Protein AF-G7TC69-F1 (afdb_monomer_lite)

Foldseek 3Di:
DAPVVLLVLLVVLCVVLVQPDAAPDDADDDPVDGDQPEEAEFLPLVSLLVLVVCSSVRRPSYEYEAQDDDLCTDCLPAPDPDQFDPDFLPDFDSCVPRPSLGLQVVCCNHPNDVVVVPDGTHTSVSSSVSSNVSCVSSVGNYDYDHPPDDPDPDDLAAFEKEWEAAPVVRATQFQKWKWKDQVNDTDDIDTQHRRRIDNVSRVDGDDWGKMKMKIQCPVSCVVVVDDADVVGLPRMDIDIDTDHGSGYHYDYWYDYSNDIDD

Structure (mmCIF, N/CA/C/O backbone):
data_AF-G7TC69-F1
#
_entry.id   AF-G7TC69-F1
#
loop_
_atom_site.group_PDB
_atom_site.id
_atom_site.type_symbol
_atom_site.label_atom_id
_atom_site.label_alt_id
_atom_site.label_comp_id
_atom_site.label_asym_id
_atom_site.label_entity_id
_atom_site.label_seq_id
_atom_site.pdbx_PDB_ins_code
_atom_site.Cartn_x
_atom_site.Cartn_y
_atom_site.Cartn_z
_atom_site.occupancy
_atom_site.B_iso_or_equiv
_atom_site.auth_seq_id
_atom_site.auth_comp_id
_atom_site.auth_asym_id
_atom_site.auth_atom_id
_atom_site.pdbx_PDB_model_num
ATOM 1 N N . MET A 1 1 ? -27.849 6.394 8.948 1.00 66.88 1 MET A N 1
ATOM 2 C CA . MET A 1 1 ? -27.000 6.608 10.143 1.00 66.88 1 MET A CA 1
ATOM 3 C C . MET A 1 1 ? -26.150 7.836 9.870 1.00 66.88 1 MET A C 1
ATOM 5 O O . MET A 1 1 ? -25.776 7.986 8.723 1.00 66.88 1 MET A O 1
ATOM 9 N N . ARG A 1 2 ? -25.922 8.731 10.838 1.00 91.44 2 ARG A N 1
ATOM 10 C CA . ARG A 1 2 ? -25.004 9.884 10.702 1.00 91.44 2 ARG A CA 1
ATOM 11 C C . ARG A 1 2 ? -23.612 9.513 11.228 1.00 91.44 2 ARG A C 1
ATOM 13 O O . ARG A 1 2 ? -23.532 8.667 12.116 1.00 91.44 2 ARG A O 1
ATOM 20 N N . LEU A 1 3 ? -22.548 10.179 10.775 1.00 94.31 3 LEU A N 1
ATOM 21 C CA . LEU A 1 3 ? -21.167 9.906 11.219 1.00 94.31 3 LEU A CA 1
ATOM 22 C C . LEU A 1 3 ? -21.011 9.904 12.757 1.00 94.31 3 LEU A C 1
ATOM 24 O O . LEU A 1 3 ? -20.493 8.950 13.322 1.00 94.31 3 LEU A O 1
ATOM 28 N N . ALA A 1 4 ? -21.615 10.865 13.461 1.00 95.88 4 ALA A N 1
ATOM 29 C CA . ALA A 1 4 ? -21.600 10.913 14.931 1.00 95.88 4 ALA A CA 1
ATOM 30 C C . ALA A 1 4 ? -22.322 9.732 15.629 1.00 95.88 4 ALA A C 1
ATOM 32 O O . ALA A 1 4 ? -22.140 9.481 16.820 1.00 95.88 4 ALA A O 1
ATOM 33 N N . GLN A 1 5 ? -23.222 9.025 14.937 1.00 97.06 5 GLN A N 1
ATOM 34 C CA . GLN A 1 5 ? -23.806 7.780 15.456 1.00 97.06 5 GLN A CA 1
ATOM 35 C C . GLN A 1 5 ? -22.836 6.611 15.273 1.00 97.06 5 GLN A C 1
ATOM 37 O O . GLN A 1 5 ? -22.732 5.783 16.174 1.00 97.06 5 GLN A O 1
ATOM 42 N N . LEU A 1 6 ? -22.108 6.577 14.152 1.00 98.06 6 LEU A N 1
ATOM 43 C CA . LEU A 1 6 ? -21.068 5.581 13.907 1.00 98.06 6 LEU A CA 1
ATOM 44 C C . LEU A 1 6 ? -19.940 5.690 14.935 1.00 98.06 6 LEU A C 1
ATOM 46 O O . LEU A 1 6 ? -19.549 4.685 15.510 1.00 98.06 6 LEU A O 1
ATOM 50 N N . GLU A 1 7 ? -19.467 6.902 15.219 1.00 98.06 7 GLU A N 1
ATOM 51 C CA . GLU A 1 7 ? -18.399 7.133 16.201 1.00 98.06 7 GLU A CA 1
ATOM 52 C C . GLU A 1 7 ? -18.803 6.690 17.611 1.00 98.06 7 GLU A C 1
ATOM 54 O O . GLU A 1 7 ? -17.998 6.113 18.338 1.00 98.06 7 GLU A O 1
ATOM 59 N N . ARG A 1 8 ? -20.076 6.876 17.985 1.00 98.00 8 ARG A N 1
ATOM 60 C CA . ARG A 1 8 ? -20.614 6.343 19.247 1.00 98.00 8 ARG A CA 1
ATOM 61 C C . ARG A 1 8 ? -20.681 4.819 19.255 1.00 98.00 8 ARG A C 1
ATOM 63 O O . ARG A 1 8 ? -20.372 4.215 20.279 1.00 98.00 8 ARG A O 1
ATOM 70 N N . ALA A 1 9 ? -21.078 4.202 18.142 1.00 98.00 9 ALA A N 1
ATOM 71 C CA . ALA A 1 9 ? -21.056 2.748 18.011 1.00 98.00 9 ALA A CA 1
ATOM 72 C C . ALA A 1 9 ? -19.622 2.213 18.129 1.00 98.00 9 ALA A C 1
ATOM 74 O O . ALA A 1 9 ? -19.390 1.284 18.890 1.00 98.00 9 ALA A O 1
ATOM 75 N N . LEU A 1 10 ? -18.658 2.870 17.481 1.00 97.94 10 LEU A N 1
ATOM 76 C CA . LEU A 1 10 ? -17.244 2.522 17.563 1.00 97.94 10 LEU A CA 1
ATOM 77 C C . LEU A 1 10 ? -16.672 2.666 18.970 1.00 97.94 10 LEU A C 1
ATOM 79 O O . LEU A 1 10 ? -16.000 1.754 19.434 1.00 97.94 10 LEU A O 1
ATOM 83 N N . ALA A 1 11 ? -16.972 3.755 19.678 1.00 97.19 11 ALA A N 1
ATOM 84 C CA . ALA A 1 11 ? -16.540 3.914 21.065 1.00 97.19 11 ALA A CA 1
ATOM 85 C C . ALA A 1 11 ? -17.049 2.769 21.957 1.00 97.19 11 ALA A C 1
ATOM 87 O O . ALA A 1 11 ? -16.298 2.234 22.770 1.00 97.19 11 ALA A O 1
ATOM 88 N N . ARG A 1 12 ? -18.308 2.356 21.765 1.00 97.94 12 ARG A N 1
ATOM 89 C CA . ARG A 1 12 ? -18.890 1.211 22.474 1.00 97.94 12 ARG A CA 1
ATOM 90 C C . ARG A 1 12 ? -18.205 -0.103 22.090 1.00 97.94 12 ARG A C 1
ATOM 92 O O . ARG A 1 12 ? -17.862 -0.871 22.979 1.00 97.94 12 ARG A O 1
ATOM 99 N N . ASP A 1 13 ? -17.992 -0.355 20.801 1.00 97.75 13 ASP A N 1
ATOM 100 C CA . ASP A 1 13 ? -17.358 -1.589 20.326 1.00 97.75 13 ASP A CA 1
ATOM 101 C C . ASP A 1 13 ? -15.915 -1.703 20.864 1.00 97.75 13 ASP A C 1
ATOM 103 O O . ASP A 1 13 ? -15.526 -2.752 21.376 1.00 97.75 13 ASP A O 1
ATOM 107 N N . LEU A 1 14 ? -15.148 -0.606 20.865 1.00 96.44 14 LEU A N 1
ATOM 108 C CA . LEU A 1 14 ? -13.810 -0.544 21.468 1.00 96.44 14 LEU A CA 1
ATOM 109 C C . LEU A 1 14 ? -13.841 -0.759 22.990 1.00 96.44 14 LEU A C 1
ATOM 111 O O . LEU A 1 14 ? -12.988 -1.469 23.524 1.00 96.44 14 LEU A O 1
ATOM 115 N N . GLN A 1 15 ? -14.835 -0.202 23.688 1.00 96.06 15 GLN A N 1
ATOM 116 C CA . GLN A 1 15 ? -15.025 -0.432 25.122 1.00 96.06 15 GLN A CA 1
ATOM 117 C C . GLN A 1 15 ? -15.310 -1.910 25.425 1.00 96.06 15 GLN A C 1
ATOM 119 O O . GLN A 1 15 ? -14.728 -2.465 26.356 1.00 96.06 15 GLN A O 1
ATOM 124 N N . CYS A 1 16 ? -16.157 -2.570 24.627 1.00 96.19 16 CYS A N 1
ATOM 125 C CA . CYS A 1 16 ? -16.433 -4.004 24.757 1.00 96.19 16 CYS A CA 1
ATOM 126 C C . CYS A 1 16 ? -15.180 -4.868 24.552 1.00 96.19 16 CYS A C 1
ATOM 128 O O . CYS A 1 16 ? -15.085 -5.949 25.125 1.00 96.19 16 CYS A O 1
ATOM 130 N N . LEU A 1 17 ? -14.213 -4.382 23.773 1.00 94.50 17 LEU A N 1
ATOM 131 C CA . LEU A 1 17 ? -12.923 -5.034 23.547 1.00 94.50 17 LEU A CA 1
ATOM 132 C C . LEU A 1 17 ? -11.859 -4.669 24.596 1.00 94.50 17 LEU A C 1
ATOM 134 O O . LEU A 1 17 ? -10.705 -5.063 24.443 1.00 94.50 17 LEU A O 1
ATOM 138 N N . ALA A 1 18 ? -12.218 -3.908 25.639 1.00 92.44 18 ALA A N 1
ATOM 139 C CA . ALA A 1 18 ? -11.286 -3.376 26.637 1.00 92.44 18 ALA A CA 1
ATOM 140 C C . ALA A 1 18 ? -10.087 -2.632 26.008 1.00 92.44 18 ALA A C 1
ATOM 142 O O . ALA A 1 18 ? -8.962 -2.674 26.520 1.00 92.44 18 ALA A O 1
ATOM 143 N N . HIS A 1 19 ? -10.325 -1.967 24.874 1.00 92.88 19 HIS A N 1
ATOM 144 C CA . HIS A 1 19 ? -9.318 -1.168 24.191 1.00 92.88 19 HIS A CA 1
ATOM 145 C C . HIS A 1 19 ? -8.903 0.032 25.058 1.00 92.88 19 HIS A C 1
ATOM 147 O O . HIS A 1 19 ? -9.745 0.663 25.696 1.00 92.88 19 HIS A O 1
ATOM 153 N N . GLY A 1 20 ? -7.605 0.350 25.071 1.00 86.00 20 GLY A N 1
ATOM 154 C CA . GLY A 1 20 ? -7.044 1.416 25.910 1.00 86.00 20 GLY A CA 1
ATOM 155 C C . GLY A 1 20 ? -6.728 1.011 27.356 1.00 86.00 20 GLY A C 1
ATOM 156 O O . GLY A 1 20 ? -6.502 1.888 28.183 1.00 86.00 20 GLY A O 1
ATOM 157 N N . GLY A 1 21 ? -6.717 -0.290 27.674 1.00 89.19 21 GLY A N 1
ATOM 158 C CA . GLY A 1 21 ? -6.240 -0.798 28.966 1.00 89.19 21 GLY A CA 1
ATOM 159 C C . GLY A 1 21 ? -4.724 -0.647 29.169 1.00 89.19 21 GLY A C 1
ATOM 160 O O . GLY A 1 21 ? -3.995 -0.275 28.247 1.00 89.19 21 GLY A O 1
ATOM 161 N N . ASP A 1 22 ? -4.250 -0.972 30.373 1.00 92.00 22 ASP A N 1
ATOM 162 C CA . ASP A 1 22 ? -2.857 -0.759 30.790 1.00 92.00 22 ASP A CA 1
ATOM 163 C C . ASP A 1 22 ? -1.836 -1.456 29.880 1.00 92.00 22 ASP A C 1
ATOM 165 O O . ASP A 1 22 ? -1.981 -2.638 29.553 1.00 92.00 22 ASP A O 1
ATOM 169 N N . ALA A 1 23 ? -0.783 -0.728 29.497 1.00 91.50 23 ALA A N 1
ATOM 170 C CA . ALA A 1 23 ? 0.344 -1.301 28.768 1.00 91.50 23 ALA A CA 1
ATOM 171 C C . ALA A 1 23 ? 1.077 -2.342 29.620 1.00 91.50 23 ALA A C 1
ATOM 173 O O . ALA A 1 23 ? 1.268 -2.158 30.821 1.00 91.50 23 ALA A O 1
ATOM 174 N N . TRP A 1 24 ? 1.548 -3.410 28.978 1.00 93.25 24 TRP A N 1
ATOM 175 C CA . TRP A 1 24 ? 2.421 -4.408 29.610 1.00 93.25 24 TRP A CA 1
ATOM 176 C C . TRP A 1 24 ? 3.896 -4.244 29.217 1.00 93.25 24 TRP A C 1
ATOM 178 O O . TRP A 1 24 ? 4.772 -4.839 29.850 1.00 93.25 24 TRP A O 1
ATOM 188 N N . VAL A 1 25 ? 4.181 -3.447 28.180 1.00 93.25 25 VAL A N 1
ATOM 189 C CA . VAL A 1 25 ? 5.546 -3.207 27.705 1.00 93.25 25 VAL A CA 1
ATOM 190 C C . VAL A 1 25 ? 6.306 -2.373 28.732 1.00 93.25 25 VAL A C 1
ATOM 192 O O . VAL A 1 25 ? 5.839 -1.325 29.175 1.00 93.25 25 VAL A O 1
ATOM 195 N N . GLN A 1 26 ? 7.479 -2.862 29.130 1.00 91.62 26 GLN A N 1
ATOM 196 C CA . GLN A 1 26 ? 8.334 -2.178 30.094 1.00 91.62 26 GLN A CA 1
ATOM 197 C C . GLN A 1 26 ? 9.022 -0.976 29.430 1.00 91.62 26 GLN A C 1
ATOM 199 O O . GLN A 1 26 ? 9.701 -1.176 28.418 1.00 91.62 26 GLN A O 1
ATOM 204 N N . PRO A 1 27 ? 8.904 0.243 29.991 1.00 89.19 27 PRO A N 1
ATOM 205 C CA . PRO A 1 27 ? 9.516 1.430 29.408 1.00 89.19 27 PRO A CA 1
ATOM 206 C C . PRO A 1 27 ? 11.034 1.301 29.276 1.00 89.19 27 PRO A C 1
ATOM 208 O O . PRO A 1 27 ? 11.722 0.860 30.200 1.00 89.19 27 PRO A O 1
ATOM 211 N N . ARG A 1 28 ? 11.566 1.751 28.139 1.00 90.19 28 ARG A N 1
ATOM 212 C CA . ARG A 1 28 ? 13.008 1.880 27.913 1.00 90.19 28 ARG A CA 1
ATOM 213 C C . ARG A 1 28 ? 13.439 3.328 28.090 1.00 90.19 28 ARG A C 1
ATOM 215 O O . ARG A 1 28 ? 12.755 4.249 27.657 1.00 90.19 28 ARG A O 1
ATOM 222 N N . VAL A 1 29 ? 14.600 3.518 28.707 1.00 92.56 29 VAL A N 1
ATOM 223 C CA . VAL A 1 29 ? 15.200 4.837 28.923 1.00 92.56 29 VAL A CA 1
ATOM 224 C C . VAL A 1 29 ? 16.551 4.911 28.230 1.00 92.56 29 VAL A C 1
ATOM 226 O O . VAL A 1 29 ? 17.319 3.949 28.243 1.00 92.56 29 VAL A O 1
ATOM 229 N N . HIS A 1 30 ? 16.851 6.060 27.631 1.00 91.31 30 HIS A N 1
ATOM 230 C CA . HIS A 1 30 ? 18.145 6.330 27.022 1.00 91.31 30 HIS A CA 1
ATOM 231 C C . HIS A 1 30 ? 18.584 7.768 27.350 1.00 91.31 30 HIS A C 1
ATOM 233 O O . HIS A 1 30 ? 17.750 8.673 27.302 1.00 91.31 30 HIS A O 1
ATOM 239 N N . PRO A 1 31 ? 19.871 8.034 27.656 1.00 93.75 31 PRO A N 1
ATOM 240 C CA . PRO A 1 31 ? 20.328 9.381 28.021 1.00 93.75 31 PRO A CA 1
ATOM 241 C C . PRO A 1 31 ? 20.083 10.443 26.941 1.00 93.75 31 PRO A C 1
ATOM 243 O O . PRO A 1 31 ? 19.925 11.618 27.255 1.00 93.75 31 PRO A O 1
ATOM 246 N N . ALA A 1 32 ? 20.045 10.033 25.669 1.00 91.75 32 ALA A N 1
ATOM 247 C CA . ALA A 1 32 ? 19.816 10.935 24.539 1.00 91.75 32 ALA A CA 1
ATOM 248 C C . ALA A 1 32 ? 18.334 11.286 24.294 1.00 91.75 32 ALA A C 1
ATOM 250 O O . ALA A 1 32 ? 18.058 12.100 23.415 1.00 91.75 32 ALA A O 1
ATOM 251 N N . GLY A 1 33 ? 17.384 10.693 25.030 1.00 89.81 33 GLY A N 1
ATOM 252 C CA . GLY A 1 33 ? 15.966 11.037 24.924 1.00 89.81 33 GLY A CA 1
ATOM 253 C C . GLY A 1 33 ? 15.005 9.850 24.985 1.00 89.81 33 GLY A C 1
ATOM 254 O O . GLY A 1 33 ? 15.349 8.757 25.433 1.00 89.81 33 GLY A O 1
ATOM 255 N N . HIS A 1 34 ? 13.772 10.113 24.543 1.00 90.56 34 HIS A N 1
ATOM 256 C CA . HIS A 1 34 ? 12.679 9.139 24.474 1.00 90.56 34 HIS A CA 1
ATOM 257 C C . HIS A 1 34 ? 13.023 7.963 23.552 1.00 90.56 34 HIS A C 1
ATOM 259 O O . HIS A 1 34 ? 13.660 8.154 22.517 1.00 90.56 34 HIS A O 1
ATOM 265 N N . VAL A 1 35 ? 12.572 6.763 23.921 1.00 90.94 35 VAL A N 1
ATOM 266 C CA . VAL A 1 35 ? 12.729 5.540 23.126 1.00 90.94 35 VAL A CA 1
ATOM 267 C C . VAL A 1 35 ? 11.340 5.008 22.806 1.00 90.94 35 VAL A C 1
ATOM 269 O O . VAL A 1 35 ? 10.621 4.585 23.708 1.00 90.94 35 VAL A O 1
ATOM 272 N N . ASP A 1 36 ? 10.963 5.039 21.531 1.00 91.50 36 ASP A N 1
ATOM 273 C CA . ASP A 1 36 ? 9.749 4.379 21.054 1.00 91.50 36 ASP A CA 1
ATOM 274 C C . ASP A 1 36 ? 9.940 2.852 21.078 1.00 91.50 36 ASP A C 1
ATOM 276 O O . ASP A 1 36 ? 11.005 2.347 20.710 1.00 91.50 36 ASP A O 1
ATOM 280 N N . ASP A 1 37 ? 8.914 2.106 21.498 1.00 91.69 37 ASP A N 1
ATOM 281 C CA . ASP A 1 37 ? 8.960 0.636 21.506 1.00 91.69 37 ASP A CA 1
ATOM 282 C C . ASP A 1 37 ? 8.871 0.086 20.079 1.00 91.69 37 ASP A C 1
ATOM 284 O O . ASP A 1 37 ? 9.499 -0.923 19.750 1.00 91.69 37 ASP A O 1
ATOM 288 N N . VAL A 1 38 ? 8.100 0.767 19.225 1.00 93.25 38 VAL A N 1
ATOM 289 C CA . VAL A 1 38 ? 7.943 0.443 17.806 1.00 93.25 38 VAL A CA 1
ATOM 290 C C . VAL A 1 38 ? 7.898 1.728 16.984 1.00 93.25 38 VAL A C 1
ATOM 292 O O . VAL A 1 38 ? 7.111 2.631 17.270 1.00 93.25 38 VAL A O 1
ATOM 295 N N . ILE A 1 39 ? 8.691 1.777 15.912 1.00 92.31 39 ILE A N 1
ATOM 296 C CA . ILE A 1 39 ? 8.580 2.798 14.868 1.00 92.31 39 ILE A CA 1
ATOM 297 C C . ILE A 1 39 ? 8.029 2.134 13.607 1.00 92.31 39 ILE A C 1
ATOM 299 O O . ILE A 1 39 ? 8.621 1.191 13.085 1.00 92.31 39 ILE A O 1
ATOM 303 N N . ILE A 1 40 ? 6.905 2.641 13.112 1.00 91.44 40 ILE A N 1
ATOM 304 C CA . ILE A 1 40 ? 6.289 2.225 11.852 1.00 91.44 40 ILE A CA 1
ATOM 305 C C . ILE A 1 40 ? 6.621 3.275 10.794 1.00 91.44 40 ILE A C 1
ATOM 307 O O . ILE A 1 40 ? 6.315 4.455 10.967 1.00 91.44 40 ILE A O 1
ATOM 311 N N . VAL A 1 41 ? 7.237 2.846 9.693 1.00 89.56 41 VAL A N 1
ATOM 312 C CA . VAL A 1 41 ? 7.566 3.711 8.553 1.00 89.56 41 VAL A CA 1
ATOM 313 C C . VAL A 1 41 ? 6.514 3.529 7.459 1.00 89.56 41 VAL A C 1
ATOM 315 O O . VAL A 1 41 ? 6.342 2.428 6.945 1.00 89.56 41 VAL A O 1
ATOM 318 N N . GLY A 1 42 ? 5.839 4.622 7.108 1.00 89.38 42 GLY A N 1
ATOM 319 C CA . GLY A 1 42 ? 4.641 4.667 6.272 1.00 89.38 42 GLY A CA 1
ATOM 320 C C . GLY A 1 42 ? 3.383 4.763 7.136 1.00 89.38 42 GLY A C 1
ATOM 321 O O . GLY A 1 42 ? 3.123 3.888 7.955 1.00 89.38 42 GLY A O 1
ATOM 322 N N . ALA A 1 43 ? 2.590 5.819 6.956 1.00 92.81 43 ALA A N 1
ATOM 323 C CA . ALA A 1 43 ? 1.305 6.024 7.633 1.00 92.81 43 ALA A CA 1
ATOM 324 C C . ALA A 1 43 ? 0.122 5.893 6.658 1.00 92.81 43 ALA A C 1
ATOM 326 O O . ALA A 1 43 ? -0.910 6.550 6.810 1.00 92.81 43 ALA A O 1
ATOM 327 N N . ASP A 1 44 ? 0.281 5.035 5.651 1.00 91.38 44 ASP A N 1
ATOM 328 C CA . ASP A 1 44 ? -0.787 4.616 4.752 1.00 91.38 44 ASP A CA 1
ATOM 329 C C . ASP A 1 44 ? -1.741 3.620 5.446 1.00 91.38 44 ASP A C 1
ATOM 331 O O . ASP A 1 44 ? -1.748 3.488 6.671 1.00 91.38 44 ASP A O 1
ATOM 335 N N . HIS A 1 45 ? -2.566 2.882 4.690 1.00 94.12 45 HIS A N 1
ATOM 336 C CA . HIS A 1 45 ? -3.466 1.919 5.330 1.00 94.12 45 HIS A CA 1
ATOM 337 C C . HIS A 1 45 ? -2.706 0.851 6.137 1.00 94.12 45 HIS A C 1
ATOM 339 O O . HIS A 1 45 ? -3.186 0.448 7.193 1.00 94.12 45 HIS A O 1
ATOM 345 N N . GLY A 1 46 ? -1.539 0.394 5.672 1.00 93.69 46 GLY A N 1
ATOM 346 C CA . GLY A 1 46 ? -0.806 -0.710 6.287 1.00 93.69 46 GLY A CA 1
ATOM 347 C C . GLY A 1 46 ? -0.215 -0.278 7.616 1.00 93.69 46 GLY A C 1
ATOM 348 O O . GLY A 1 46 ? -0.424 -0.940 8.634 1.00 93.69 46 GLY A O 1
ATOM 349 N N . GLY A 1 47 ? 0.428 0.889 7.623 1.00 94.75 47 GLY A N 1
ATOM 350 C CA . GLY A 1 47 ? 0.972 1.472 8.843 1.00 94.75 47 GLY A CA 1
ATOM 351 C C . GLY A 1 47 ? -0.097 1.817 9.878 1.00 94.75 47 GLY A C 1
ATOM 352 O O . GLY A 1 47 ? 0.067 1.509 11.059 1.00 94.75 47 GLY A O 1
ATOM 353 N N . LEU A 1 48 ? -1.228 2.389 9.446 1.00 96.00 48 LEU A N 1
ATOM 354 C CA . LEU A 1 48 ? -2.349 2.687 10.345 1.00 96.00 48 LEU A CA 1
ATOM 355 C C . LEU A 1 48 ? -2.985 1.410 10.914 1.00 96.00 48 LEU A C 1
ATOM 357 O O . LEU A 1 48 ? -3.279 1.357 12.108 1.00 96.00 48 LEU A O 1
ATOM 361 N N . GLY A 1 49 ? -3.153 0.371 10.092 1.00 96.69 49 GLY A N 1
ATOM 362 C CA . GLY A 1 49 ? -3.659 -0.928 10.538 1.00 96.69 49 GLY A CA 1
ATOM 363 C C . GLY A 1 49 ? -2.726 -1.609 11.542 1.00 96.69 49 GLY A C 1
ATOM 364 O O . GLY A 1 49 ? -3.189 -2.103 12.570 1.00 96.69 49 GLY A O 1
ATOM 365 N N . ALA A 1 50 ? -1.412 -1.582 11.296 1.00 96.50 50 ALA A N 1
ATOM 366 C CA . ALA A 1 50 ? -0.411 -2.113 12.220 1.00 96.50 50 ALA A CA 1
ATOM 367 C C . ALA A 1 50 ? -0.390 -1.343 13.551 1.00 96.50 50 ALA A C 1
ATOM 369 O O . ALA A 1 50 ? -0.362 -1.956 14.617 1.00 96.50 50 ALA A O 1
ATOM 370 N N . ALA A 1 51 ? -0.476 -0.010 13.507 1.00 96.31 51 ALA A N 1
ATOM 371 C CA . ALA A 1 51 ? -0.554 0.814 14.711 1.00 96.31 51 ALA A CA 1
ATOM 372 C C . ALA A 1 51 ? -1.800 0.486 15.548 1.00 96.31 51 ALA A C 1
ATOM 374 O O . ALA A 1 51 ? -1.702 0.329 16.765 1.00 96.31 51 ALA A O 1
ATOM 375 N N . PHE A 1 52 ? -2.961 0.320 14.907 1.00 97.06 52 PHE A N 1
ATOM 376 C CA . PHE A 1 52 ? -4.177 -0.086 15.611 1.00 97.06 52 PHE A CA 1
ATOM 377 C C . PHE A 1 52 ? -4.071 -1.506 16.189 1.00 97.06 52 PHE A C 1
ATOM 379 O O . PHE A 1 52 ? -4.502 -1.739 17.319 1.00 97.06 52 PHE A O 1
ATOM 386 N N . ALA A 1 53 ? -3.457 -2.446 15.463 1.00 96.31 53 ALA A N 1
ATOM 387 C CA . ALA A 1 53 ? -3.199 -3.794 15.970 1.00 96.31 53 ALA A CA 1
ATOM 388 C C . ALA A 1 53 ? -2.337 -3.761 17.243 1.00 96.31 53 ALA A C 1
ATOM 390 O O . ALA A 1 53 ? -2.704 -4.368 18.246 1.00 96.31 53 ALA A O 1
ATOM 391 N N . LEU A 1 54 ? -1.251 -2.983 17.244 1.00 95.50 54 LEU A N 1
ATOM 392 C CA . LEU A 1 54 ? -0.384 -2.810 18.414 1.00 95.50 54 LEU A CA 1
ATOM 393 C C . LEU A 1 54 ? -1.132 -2.211 19.611 1.00 95.50 54 LEU A C 1
ATOM 395 O O . LEU A 1 54 ? -1.015 -2.725 20.722 1.00 95.50 54 LEU A O 1
ATOM 399 N N . GLN A 1 55 ? -1.969 -1.192 19.394 1.00 94.38 55 GLN A N 1
ATOM 400 C CA . GLN A 1 55 ? -2.787 -0.622 20.470 1.00 94.38 55 GLN A CA 1
ATOM 401 C C . GLN A 1 55 ? -3.766 -1.640 21.073 1.00 94.38 55 GLN A C 1
ATOM 403 O O . GLN A 1 55 ? -4.015 -1.621 22.281 1.00 94.38 55 GLN A O 1
ATOM 408 N N . ARG A 1 56 ? -4.332 -2.544 20.260 1.00 93.88 56 ARG A N 1
ATOM 409 C CA . ARG A 1 56 ? -5.193 -3.633 20.755 1.00 93.88 56 ARG A CA 1
ATOM 410 C C . ARG A 1 56 ? -4.425 -4.633 21.609 1.00 93.88 56 ARG A C 1
ATOM 412 O O . ARG A 1 56 ? -4.947 -5.061 22.634 1.00 93.88 56 ARG A O 1
ATOM 419 N N . GLU A 1 57 ? -3.184 -4.911 21.234 1.00 94.19 57 GLU A N 1
ATOM 420 C CA . GLU A 1 57 ? -2.246 -5.703 22.031 1.00 94.19 57 GLU A CA 1
ATOM 421 C C . GLU A 1 57 ? -1.639 -4.909 23.197 1.00 94.19 57 GLU A C 1
ATOM 423 O O . GLU A 1 57 ? -0.745 -5.403 23.871 1.00 94.19 57 GLU A O 1
ATOM 428 N N . ARG A 1 58 ? -2.124 -3.692 23.484 1.00 93.38 58 ARG A N 1
ATOM 429 C CA . ARG A 1 58 ? -1.667 -2.822 24.583 1.00 93.38 58 ARG A CA 1
ATOM 430 C C . ARG A 1 58 ? -0.193 -2.405 24.484 1.00 93.38 58 ARG A C 1
ATOM 432 O O . ARG A 1 58 ? 0.469 -2.158 25.494 1.00 93.38 58 ARG A O 1
ATOM 439 N N . VAL A 1 59 ? 0.302 -2.294 23.255 1.00 93.69 59 VAL A N 1
ATOM 440 C CA . VAL A 1 59 ? 1.582 -1.672 22.909 1.00 93.69 59 VAL A CA 1
ATOM 441 C C . VAL A 1 59 ? 1.297 -0.233 22.472 1.00 93.69 59 VAL A C 1
ATOM 443 O O . VAL A 1 59 ? 0.880 0.016 21.342 1.00 93.69 59 VAL A O 1
ATOM 446 N N . HIS A 1 60 ? 1.474 0.721 23.393 1.00 89.88 60 HIS A N 1
ATOM 447 C CA . HIS A 1 60 ? 1.020 2.113 23.209 1.00 89.88 60 HIS A CA 1
ATOM 448 C C . HIS A 1 60 ? 2.124 3.091 22.796 1.00 89.88 60 HIS A C 1
ATOM 450 O O . HIS A 1 60 ? 1.834 4.101 22.157 1.00 89.88 60 HIS A O 1
ATOM 456 N N . ASN A 1 61 ? 3.380 2.812 23.157 1.00 92.50 61 ASN A N 1
ATOM 457 C CA . ASN A 1 61 ? 4.541 3.655 22.858 1.00 92.50 61 ASN A CA 1
ATOM 458 C C . ASN A 1 61 ? 5.041 3.400 21.424 1.00 92.50 61 ASN A C 1
ATOM 460 O O . ASN A 1 61 ? 6.119 2.854 21.187 1.00 92.50 61 ASN A O 1
ATOM 464 N N . VAL A 1 62 ? 4.175 3.731 20.470 1.00 92.62 62 VAL A N 1
ATOM 465 C CA . VAL A 1 62 ? 4.367 3.515 19.037 1.00 92.62 62 VAL A CA 1
ATOM 466 C C . VAL A 1 62 ? 4.453 4.867 18.347 1.00 92.62 62 VAL A C 1
ATOM 468 O O . VAL A 1 62 ? 3.642 5.757 18.609 1.00 92.62 62 VAL A O 1
ATOM 471 N N . LEU A 1 63 ? 5.387 5.001 17.413 1.00 92.62 63 LEU A N 1
ATOM 472 C CA . LEU A 1 63 ? 5.495 6.157 16.535 1.00 92.62 63 LEU A CA 1
ATOM 473 C C . LEU A 1 63 ? 5.258 5.719 15.089 1.00 92.62 63 LEU A C 1
ATOM 475 O O . LEU A 1 63 ? 5.981 4.874 14.569 1.00 92.62 63 LEU A O 1
ATOM 479 N N . VAL A 1 64 ? 4.279 6.321 14.414 1.00 93.88 64 VAL A N 1
ATOM 480 C CA . VAL A 1 64 ? 4.085 6.140 12.968 1.00 93.88 64 VAL A CA 1
ATOM 481 C C . VAL A 1 64 ? 4.632 7.369 12.250 1.00 93.88 64 VAL A C 1
ATOM 483 O O . VAL A 1 64 ? 4.269 8.495 12.594 1.00 93.88 64 VAL A O 1
ATOM 486 N N . ILE A 1 65 ? 5.498 7.173 11.258 1.00 93.00 65 ILE A N 1
ATOM 487 C CA . ILE A 1 65 ? 6.093 8.262 10.477 1.00 93.00 65 ILE A CA 1
ATOM 488 C C . ILE A 1 65 ? 5.797 8.122 8.989 1.00 93.00 65 ILE A C 1
ATOM 490 O O . ILE A 1 65 ? 5.890 7.032 8.441 1.00 93.00 65 ILE A O 1
ATOM 494 N N . ASP A 1 66 ? 5.508 9.235 8.322 1.00 91.56 66 ASP A N 1
ATOM 495 C CA . ASP A 1 66 ? 5.327 9.295 6.864 1.00 91.56 66 ASP A CA 1
ATOM 496 C C . ASP A 1 66 ? 6.043 10.514 6.290 1.00 91.56 66 ASP A C 1
ATOM 498 O O . ASP A 1 66 ? 6.196 11.523 6.975 1.00 91.56 66 ASP A O 1
ATOM 502 N N . GLU A 1 67 ? 6.507 10.422 5.050 1.00 87.50 67 GLU A N 1
ATOM 503 C CA . GLU A 1 67 ? 7.145 11.547 4.360 1.00 87.50 67 GLU A CA 1
ATOM 504 C C . GLU A 1 67 ? 6.133 12.583 3.857 1.00 87.50 67 GLU A C 1
ATOM 506 O O . GLU A 1 67 ? 6.466 13.762 3.726 1.00 87.50 67 GLU A O 1
ATOM 511 N N . ASN A 1 68 ? 4.894 12.161 3.596 1.00 88.38 68 ASN A N 1
ATOM 512 C CA . ASN A 1 68 ? 3.859 13.031 3.067 1.00 88.38 68 ASN A CA 1
ATOM 513 C C . ASN A 1 68 ? 3.260 13.924 4.168 1.00 88.38 68 ASN A C 1
ATOM 515 O O . ASN A 1 68 ? 3.246 13.559 5.350 1.00 88.38 68 ASN A O 1
ATOM 519 N N . PRO A 1 69 ? 2.715 15.099 3.799 1.00 89.06 69 PRO A N 1
ATOM 520 C CA . PRO A 1 69 ? 2.030 15.974 4.738 1.00 89.06 69 PRO A CA 1
ATOM 521 C C . PRO A 1 69 ? 0.856 15.297 5.451 1.00 89.06 69 PRO A C 1
ATOM 523 O O . PRO A 1 69 ? 0.234 14.368 4.935 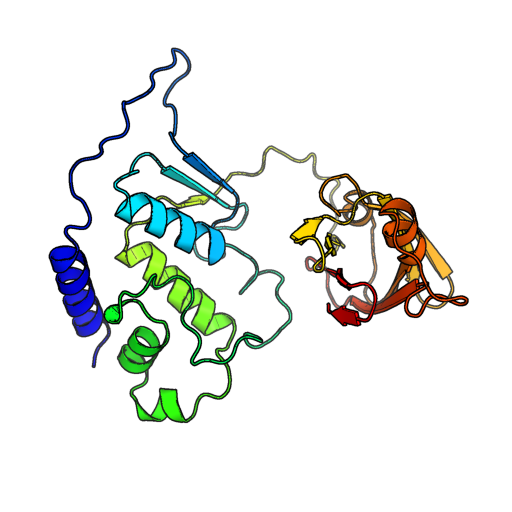1.00 89.06 69 PRO A O 1
ATOM 526 N N . ALA A 1 70 ? 0.487 15.844 6.612 1.00 87.44 70 ALA A N 1
ATOM 527 C CA . ALA A 1 70 ? -0.629 15.334 7.392 1.00 87.44 70 ALA A CA 1
ATOM 528 C C . ALA A 1 70 ? -1.930 15.341 6.571 1.00 87.44 70 ALA A C 1
ATOM 530 O O . ALA A 1 70 ? -2.338 16.374 6.040 1.00 87.44 70 ALA A O 1
ATOM 531 N N . GLY A 1 71 ? -2.603 14.194 6.500 1.00 87.56 71 GLY A N 1
ATOM 532 C CA . GLY A 1 71 ? -3.792 13.980 5.680 1.00 87.56 71 GLY A CA 1
ATOM 533 C C . GLY A 1 71 ? -3.498 13.589 4.228 1.00 87.56 71 GLY A C 1
ATOM 534 O O . GLY A 1 71 ? -4.446 13.439 3.459 1.00 87.56 71 GLY A O 1
ATOM 535 N N . GLN A 1 72 ? -2.240 13.428 3.825 1.00 90.94 72 GLN A N 1
ATOM 536 C CA . GLN A 1 72 ? -1.833 12.962 2.492 1.00 90.94 72 GLN A CA 1
ATOM 537 C C . GLN A 1 72 ? -0.923 11.729 2.572 1.00 90.94 72 GLN A C 1
ATOM 539 O O . GLN A 1 72 ? -0.187 11.446 1.637 1.00 90.94 72 GLN A O 1
ATOM 544 N N . GLU A 1 73 ? -0.968 11.005 3.688 1.00 91.75 73 GLU A N 1
ATOM 545 C CA . GLU A 1 73 ? -0.125 9.842 3.941 1.00 91.75 73 GLU A CA 1
ATOM 546 C C . GLU A 1 73 ? -0.370 8.713 2.936 1.00 91.75 73 GLU A C 1
ATOM 548 O O . GLU A 1 73 ? -1.506 8.409 2.546 1.00 91.75 73 GLU A O 1
ATOM 553 N N . GLY A 1 74 ? 0.720 8.058 2.542 1.00 88.31 74 GLY A N 1
ATOM 554 C CA . GLY A 1 74 ? 0.681 7.006 1.540 1.00 88.31 74 GLY A CA 1
ATOM 555 C C . GLY A 1 74 ? 0.335 7.484 0.123 1.00 88.31 74 GLY A C 1
ATOM 556 O O . GLY A 1 74 ? 0.397 8.670 -0.198 1.00 88.31 74 GLY A O 1
ATOM 557 N N . PRO A 1 75 ? -0.029 6.547 -0.770 1.00 89.00 75 PRO A N 1
ATOM 558 C CA . PRO A 1 75 ? -0.099 6.810 -2.207 1.00 89.00 75 PRO A CA 1
ATOM 559 C C . PRO A 1 75 ? -1.428 7.434 -2.676 1.00 89.00 75 PRO A C 1
ATOM 561 O O . PRO A 1 75 ? -1.498 7.988 -3.770 1.00 89.00 75 PRO A O 1
ATOM 564 N N . TRP A 1 76 ? -2.510 7.315 -1.897 1.00 91.94 76 TRP A N 1
ATOM 565 C CA . TRP A 1 76 ? -3.904 7.397 -2.381 1.00 91.94 76 TRP A CA 1
ATOM 566 C C . TRP A 1 76 ? -4.270 8.701 -3.087 1.00 91.94 76 TRP A C 1
ATOM 568 O O . TRP A 1 76 ? -4.974 8.693 -4.101 1.00 91.94 76 TRP A O 1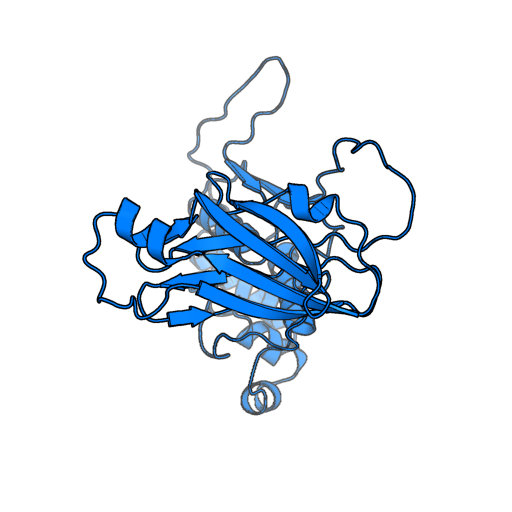
ATOM 578 N N . VAL A 1 77 ? -3.796 9.821 -2.549 1.00 92.00 77 VAL A N 1
ATOM 579 C CA . VAL A 1 77 ? -4.021 11.170 -3.091 1.00 92.00 77 VAL A CA 1
ATOM 580 C C . VAL A 1 77 ? -2.729 11.840 -3.549 1.00 92.00 77 VAL A C 1
ATOM 582 O O . VAL A 1 77 ? -2.769 13.001 -3.934 1.00 92.00 77 VAL A O 1
ATOM 585 N N . THR A 1 78 ? -1.615 11.106 -3.538 1.00 87.25 78 THR A N 1
ATOM 586 C CA . THR A 1 78 ? -0.288 11.593 -3.922 1.00 87.25 78 THR A CA 1
ATOM 587 C C . THR A 1 78 ? 0.060 11.075 -5.318 1.00 87.25 78 THR A C 1
ATOM 589 O O . THR A 1 78 ? -0.339 11.681 -6.308 1.00 87.25 78 THR A O 1
ATOM 592 N N . TYR A 1 79 ? 0.727 9.927 -5.430 1.00 83.12 79 TYR A N 1
ATOM 593 C CA . TYR A 1 79 ? 1.219 9.385 -6.701 1.00 83.12 79 TYR A CA 1
ATOM 594 C C . TYR A 1 79 ? 0.404 8.198 -7.248 1.00 83.12 79 TYR A C 1
ATOM 596 O O . TYR A 1 79 ? 0.683 7.715 -8.348 1.00 83.12 79 TYR A O 1
ATOM 604 N N . ALA A 1 80 ? -0.616 7.707 -6.530 1.00 85.62 80 ALA A N 1
ATOM 605 C CA . ALA A 1 80 ? -1.498 6.648 -7.029 1.00 85.62 80 ALA A CA 1
ATOM 606 C C . ALA A 1 80 ? -2.264 7.085 -8.288 1.00 85.62 80 ALA A C 1
ATOM 608 O O . ALA A 1 80 ? -3.032 8.048 -8.265 1.00 85.62 80 ALA A O 1
ATOM 609 N N . ARG A 1 81 ? -2.130 6.308 -9.372 1.00 83.94 81 ARG A N 1
ATOM 610 C CA . ARG A 1 81 ? -2.816 6.572 -10.654 1.00 83.94 81 ARG A CA 1
ATOM 611 C C . ARG A 1 81 ? -4.130 5.809 -10.832 1.00 83.94 81 ARG A C 1
ATOM 613 O O . ARG A 1 81 ? -4.965 6.209 -11.642 1.00 83.94 81 ARG A O 1
ATOM 620 N N . MET A 1 82 ? -4.347 4.721 -10.089 1.00 89.06 82 MET A N 1
ATOM 621 C CA . MET A 1 82 ? -5.598 3.958 -10.162 1.00 89.06 82 MET A CA 1
ATOM 622 C C . MET A 1 82 ? -6.755 4.750 -9.559 1.00 89.06 82 MET A C 1
ATOM 624 O O . MET A 1 82 ? -6.649 5.202 -8.431 1.00 89.06 82 MET A O 1
ATOM 628 N N . GLN A 1 83 ? -7.887 4.878 -10.255 1.00 91.62 83 GLN A N 1
ATOM 629 C CA . GLN A 1 83 ? -9.021 5.674 -9.753 1.00 91.62 83 GLN A CA 1
ATOM 630 C C . GLN A 1 83 ? -9.763 5.019 -8.575 1.00 91.62 83 GLN A C 1
ATOM 632 O O . GLN A 1 83 ? -10.373 5.706 -7.754 1.00 91.62 83 GLN A O 1
ATOM 637 N N . ALA A 1 84 ? -9.684 3.694 -8.467 1.00 93.38 84 ALA A N 1
ATOM 638 C CA . ALA A 1 84 ? -10.320 2.908 -7.420 1.00 93.38 84 ALA A CA 1
ATOM 639 C C . ALA A 1 84 ? -9.419 1.758 -6.959 1.00 93.38 84 ALA A C 1
ATOM 641 O O . ALA A 1 84 ? -8.508 1.331 -7.675 1.00 93.38 84 ALA A O 1
ATOM 642 N N . LEU A 1 85 ? -9.695 1.250 -5.759 1.00 91.81 85 LEU A N 1
ATOM 643 C CA . LEU A 1 85 ? -9.046 0.071 -5.201 1.00 91.81 85 LEU A CA 1
ATOM 644 C C . LEU A 1 85 ? -9.330 -1.149 -6.087 1.00 91.81 85 LEU A C 1
ATOM 646 O O . LEU A 1 85 ? -10.435 -1.328 -6.600 1.00 91.81 85 LEU A O 1
ATOM 650 N N . ARG A 1 86 ? -8.317 -2.004 -6.258 1.00 89.06 86 ARG A N 1
ATOM 651 C CA . ARG A 1 86 ? -8.446 -3.264 -7.008 1.00 89.06 86 ARG A CA 1
ATOM 652 C C . ARG A 1 86 ? -9.164 -4.340 -6.184 1.00 89.06 86 ARG A C 1
ATOM 654 O O . ARG A 1 86 ? -9.828 -5.197 -6.758 1.00 89.06 86 ARG A O 1
ATOM 661 N N . THR A 1 87 ? -9.056 -4.261 -4.859 1.00 87.62 87 THR A N 1
ATOM 662 C CA . THR A 1 87 ? -9.705 -5.164 -3.905 1.00 87.62 87 THR A CA 1
ATOM 663 C C . THR A 1 87 ? -11.231 -5.010 -3.955 1.00 87.62 87 THR A C 1
ATOM 665 O O . THR A 1 87 ? -11.720 -3.878 -3.897 1.00 87.62 87 THR A O 1
ATOM 668 N N . PRO A 1 88 ? -12.000 -6.114 -4.031 1.00 91.69 88 PRO A N 1
ATOM 669 C CA . PRO A 1 88 ? -13.457 -6.070 -3.942 1.00 91.69 88 PRO A CA 1
ATOM 670 C C . PRO A 1 88 ? -13.939 -5.327 -2.690 1.00 91.69 88 PRO A C 1
ATOM 672 O O . PRO A 1 88 ? -13.422 -5.563 -1.598 1.00 91.69 88 PRO A O 1
ATOM 675 N N . LYS A 1 89 ? -14.977 -4.486 -2.822 1.00 93.44 89 LYS A N 1
ATOM 676 C CA . LYS A 1 89 ? -15.486 -3.637 -1.722 1.00 93.44 89 LYS A CA 1
ATOM 677 C C . LYS A 1 89 ? -15.888 -4.415 -0.460 1.00 93.44 89 LYS A C 1
ATOM 679 O O . LYS A 1 89 ? -15.934 -3.850 0.623 1.00 93.44 89 LYS A O 1
ATOM 684 N N . HIS A 1 90 ? -16.202 -5.702 -0.593 1.00 91.69 90 HIS A N 1
ATOM 685 C CA . HIS A 1 90 ? -16.661 -6.550 0.509 1.00 91.69 90 HIS A CA 1
ATOM 686 C C . HIS A 1 90 ? -15.533 -7.131 1.369 1.00 91.69 90 HIS A C 1
ATOM 688 O O . HIS A 1 90 ? -15.826 -7.701 2.417 1.00 91.69 90 HIS A O 1
ATOM 694 N N . ILE A 1 91 ? -14.273 -7.002 0.947 1.00 89.50 91 ILE A N 1
ATOM 695 C CA . ILE A 1 91 ? -13.132 -7.484 1.725 1.00 89.50 91 ILE A CA 1
ATOM 696 C C . ILE A 1 91 ? -12.786 -6.447 2.796 1.00 89.50 91 ILE A C 1
ATOM 698 O O . ILE A 1 91 ? -12.480 -5.294 2.490 1.00 89.50 91 ILE A O 1
ATOM 702 N N . THR A 1 92 ? -12.842 -6.874 4.054 1.00 88.06 92 THR A N 1
ATOM 703 C CA . THR A 1 92 ? -12.371 -6.116 5.220 1.00 88.06 92 THR A CA 1
ATOM 704 C C . THR A 1 92 ? -10.846 -6.065 5.236 1.00 88.06 92 THR A C 1
ATOM 706 O O . THR A 1 92 ? -10.192 -7.005 4.786 1.00 88.06 92 THR A O 1
ATOM 709 N N . SER A 1 93 ? -10.269 -4.975 5.740 1.00 85.12 93 SER A N 1
ATOM 710 C CA . SER A 1 93 ? -8.814 -4.773 5.715 1.00 85.12 93 SER A CA 1
ATOM 711 C C . SER A 1 93 ? -8.272 -4.430 7.098 1.00 85.12 93 SER A C 1
ATOM 713 O O . SER A 1 93 ? -7.924 -5.315 7.872 1.00 85.12 93 SER A O 1
ATOM 715 N N . ILE A 1 94 ? -8.215 -3.145 7.424 1.00 95.00 94 ILE A N 1
ATOM 716 C CA . ILE A 1 94 ? -7.539 -2.609 8.609 1.00 95.00 94 ILE A CA 1
ATOM 717 C C . ILE A 1 94 ? -8.485 -2.435 9.801 1.00 95.00 94 ILE A C 1
ATOM 719 O O . ILE A 1 94 ? -8.085 -1.964 10.857 1.00 95.00 94 ILE A O 1
ATOM 723 N N . ASP A 1 95 ? -9.757 -2.800 9.655 1.00 94.94 95 ASP A N 1
ATOM 724 C CA . ASP A 1 95 ? -10.751 -2.744 10.732 1.00 94.94 95 ASP A CA 1
ATOM 725 C C . ASP A 1 95 ? -10.531 -3.815 11.817 1.00 94.94 95 ASP A C 1
ATOM 727 O O . ASP A 1 95 ? -11.086 -3.705 12.910 1.00 94.94 95 ASP A O 1
ATOM 731 N N . LEU A 1 96 ? -9.705 -4.832 11.535 1.00 94.75 96 LEU A N 1
ATOM 732 C CA . LEU A 1 96 ? -9.348 -5.930 12.442 1.00 94.75 96 LEU A CA 1
ATOM 733 C C . LEU A 1 96 ? -10.570 -6.601 13.103 1.00 94.75 96 LEU A C 1
ATOM 735 O O . LEU A 1 96 ? -10.510 -7.028 14.261 1.00 94.75 96 LEU A O 1
ATOM 739 N N . GLY A 1 97 ? -11.687 -6.686 12.376 1.00 93.94 97 GLY A N 1
ATOM 740 C CA . GLY A 1 97 ? -12.917 -7.313 12.852 1.00 93.94 97 GLY A CA 1
ATOM 741 C C . GLY A 1 97 ? -13.813 -6.411 13.703 1.00 93.94 97 GLY A C 1
ATOM 742 O O . GLY A 1 97 ? -14.787 -6.912 14.259 1.00 93.94 97 GLY A O 1
ATOM 743 N N . VAL A 1 98 ? -13.528 -5.107 13.810 1.00 97.06 98 VAL A N 1
ATOM 744 C CA . VAL A 1 98 ? -14.404 -4.128 14.477 1.00 97.06 98 VAL A CA 1
ATOM 745 C C . VAL A 1 98 ? -15.450 -3.615 13.471 1.00 97.06 98 VAL A C 1
ATOM 747 O O . VAL A 1 98 ? -15.110 -2.825 12.587 1.00 97.06 98 VAL A O 1
ATOM 750 N N . PRO A 1 99 ? -16.738 -4.007 13.567 1.00 95.94 99 PRO A N 1
ATOM 751 C CA . PRO A 1 99 ? -17.714 -3.744 12.503 1.00 95.94 99 PRO A CA 1
ATOM 752 C C . PRO A 1 99 ? -17.957 -2.253 12.244 1.00 95.94 99 PRO A C 1
ATOM 754 O O . PRO A 1 99 ? -18.041 -1.814 11.091 1.00 95.94 99 PRO A O 1
ATOM 757 N N . SER A 1 100 ? -18.021 -1.459 13.314 1.00 97.25 100 SER A N 1
ATOM 758 C CA . SER A 1 100 ? -18.185 -0.002 13.272 1.00 97.25 100 SER A CA 1
ATOM 759 C C . SER A 1 100 ? -16.970 0.745 12.717 1.00 97.25 100 SER A C 1
ATOM 761 O O . SER A 1 100 ? -17.041 1.953 12.518 1.00 97.25 100 SER A O 1
ATOM 763 N N . LEU A 1 101 ? -15.848 0.058 12.504 1.00 97.31 101 LEU A N 1
ATOM 764 C CA . LEU A 1 101 ? -14.628 0.641 11.960 1.00 97.31 101 LEU A CA 1
ATOM 765 C C . LEU A 1 101 ? -14.495 0.400 10.453 1.00 97.31 101 LEU A C 1
ATOM 767 O O . LEU A 1 101 ? -13.654 1.019 9.824 1.00 97.31 101 LEU A O 1
ATOM 771 N N . THR A 1 102 ? -15.322 -0.465 9.859 1.00 97.25 102 THR A N 1
ATOM 772 C CA . THR A 1 102 ? -15.223 -0.825 8.435 1.00 97.25 102 THR A CA 1
ATOM 773 C C . THR A 1 102 ? -15.497 0.357 7.497 1.00 97.25 102 THR A C 1
ATOM 775 O O . THR A 1 102 ? -16.350 1.210 7.770 1.00 97.25 102 THR A O 1
ATOM 778 N N . PHE A 1 103 ? -14.870 0.352 6.310 1.00 97.38 103 PHE A N 1
ATOM 779 C CA . PHE A 1 103 ? -15.172 1.327 5.249 1.00 97.38 103 PHE A CA 1
ATOM 780 C C . PHE A 1 103 ? -16.662 1.339 4.888 1.00 97.38 103 PHE A C 1
ATOM 782 O O . PHE A 1 103 ? -17.242 2.400 4.675 1.00 97.38 103 PHE A O 1
ATOM 789 N N . ARG A 1 104 ? -17.314 0.166 4.872 1.00 97.06 104 ARG A N 1
ATOM 790 C CA . ARG A 1 104 ? -18.761 0.057 4.646 1.00 97.06 104 ARG A CA 1
ATOM 791 C C . ARG A 1 104 ? -19.548 0.872 5.669 1.00 97.06 104 ARG A C 1
ATOM 793 O O . ARG A 1 104 ? -20.410 1.652 5.272 1.00 97.06 104 ARG A O 1
ATOM 800 N N . ALA A 1 105 ? -19.271 0.692 6.961 1.00 97.31 105 ALA A N 1
ATOM 801 C CA . ALA A 1 105 ? -19.988 1.401 8.017 1.00 97.31 105 ALA A CA 1
ATOM 802 C C . ALA A 1 105 ? -19.787 2.921 7.898 1.00 97.31 105 ALA A C 1
ATOM 804 O O . ALA A 1 105 ? -20.759 3.677 7.977 1.00 97.31 105 ALA A O 1
ATOM 805 N N . TRP A 1 106 ? -18.556 3.353 7.612 1.00 97.88 106 TRP A N 1
ATOM 806 C CA . TRP A 1 106 ? -18.209 4.753 7.354 1.00 97.88 106 TRP A CA 1
ATOM 807 C C . TRP A 1 106 ? -18.921 5.340 6.127 1.00 97.88 106 TRP A C 1
ATOM 809 O O . TRP A 1 106 ? -19.512 6.420 6.203 1.00 97.88 106 TRP A O 1
ATOM 819 N N . TRP A 1 107 ? -18.948 4.609 5.010 1.00 97.62 107 TRP A N 1
ATOM 820 C CA . TRP A 1 107 ? -19.620 5.027 3.778 1.00 97.62 107 TRP A CA 1
ATOM 821 C C . TRP A 1 107 ? -21.132 5.140 3.978 1.00 97.62 107 TRP A C 1
ATOM 823 O O . TRP A 1 107 ? -21.741 6.159 3.655 1.00 97.62 107 TRP A O 1
ATOM 833 N N . GLN A 1 108 ? -21.754 4.127 4.586 1.00 97.62 108 GLN A N 1
ATOM 834 C CA . GLN A 1 108 ? -23.192 4.122 4.862 1.00 97.62 108 GLN A CA 1
ATOM 835 C C . GLN A 1 108 ? -23.606 5.213 5.862 1.00 97.62 108 GLN A C 1
ATOM 837 O O . GLN A 1 108 ? -24.735 5.707 5.792 1.00 97.62 108 GLN A O 1
ATOM 842 N N . ALA A 1 109 ? -22.716 5.608 6.778 1.00 97.69 109 ALA A N 1
ATOM 843 C CA . ALA A 1 109 ? -22.959 6.695 7.727 1.00 97.69 109 ALA A CA 1
ATOM 844 C C . ALA A 1 109 ? -22.981 8.095 7.084 1.00 97.69 109 ALA A C 1
ATOM 846 O O . ALA A 1 109 ? -23.442 9.050 7.711 1.00 97.69 109 ALA A O 1
ATOM 847 N N . GLN A 1 110 ? -22.483 8.228 5.856 1.00 96.31 110 GLN A N 1
ATOM 848 C CA . GLN A 1 110 ? -22.428 9.502 5.134 1.00 96.31 110 GLN A CA 1
ATOM 849 C C . GLN A 1 110 ? -23.346 9.515 3.912 1.00 96.31 110 GLN A C 1
ATOM 851 O O . GLN A 1 110 ? -24.012 10.512 3.655 1.00 96.31 110 GLN A O 1
ATOM 856 N N . HIS A 1 111 ? -23.422 8.393 3.195 1.00 96.56 111 HIS A N 1
ATOM 857 C CA . HIS A 1 111 ? -24.107 8.290 1.904 1.00 96.56 111 HIS A CA 1
ATOM 858 C C . HIS A 1 111 ? -25.336 7.368 1.934 1.00 96.56 111 HIS A C 1
ATOM 860 O O . HIS A 1 111 ? -26.101 7.318 0.974 1.00 96.56 111 HIS A O 1
ATOM 866 N N . GLY A 1 112 ? -25.568 6.649 3.038 1.00 96.69 112 GLY A N 1
ATOM 867 C CA . GLY A 1 112 ? -26.676 5.702 3.173 1.00 96.69 112 GLY A CA 1
ATOM 868 C C . GLY A 1 112 ? -26.394 4.317 2.578 1.00 96.69 112 GLY A C 1
ATOM 869 O O . GLY A 1 112 ? -25.367 4.069 1.949 1.00 96.69 112 GLY A O 1
ATOM 870 N N . SER A 1 113 ? -27.315 3.375 2.810 1.00 96.44 113 SER A N 1
ATOM 871 C CA . SER A 1 113 ? -27.134 1.969 2.400 1.00 96.44 113 SER A CA 1
ATOM 872 C C . SER A 1 113 ? -27.264 1.762 0.893 1.00 96.44 113 SER A C 1
ATOM 874 O O . SER A 1 113 ? -26.427 1.082 0.315 1.00 96.44 113 SER A O 1
ATOM 876 N N . ALA A 1 114 ? -28.216 2.432 0.239 1.00 97.50 114 ALA A N 1
ATOM 877 C CA . ALA A 1 114 ? -28.378 2.340 -1.213 1.00 97.50 114 ALA A CA 1
ATOM 878 C C . ALA A 1 114 ? -27.112 2.780 -1.977 1.00 97.50 114 ALA A C 1
ATOM 880 O O . ALA A 1 114 ? -26.736 2.159 -2.967 1.00 97.50 114 ALA A O 1
ATOM 881 N N . ALA A 1 115 ? -26.401 3.803 -1.483 1.00 96.81 115 ALA A N 1
ATOM 882 C CA . ALA A 1 115 ? -25.140 4.250 -2.075 1.00 96.81 115 ALA A CA 1
ATOM 883 C C . ALA A 1 115 ? -24.000 3.236 -1.895 1.00 96.81 115 ALA A C 1
ATOM 885 O O . ALA A 1 115 ? -23.078 3.203 -2.704 1.00 96.81 115 ALA A O 1
ATOM 886 N N . TRP A 1 116 ? -24.023 2.422 -0.835 1.00 96.69 116 TRP A N 1
ATOM 887 C CA . TRP A 1 116 ? -23.088 1.305 -0.685 1.00 96.69 116 TRP A CA 1
ATOM 888 C C . TRP A 1 116 ? -23.375 0.202 -1.702 1.00 96.69 116 TRP A C 1
ATOM 890 O O . TRP A 1 116 ? -22.450 -0.337 -2.312 1.00 96.69 116 TRP A O 1
ATOM 900 N N . ASP A 1 117 ? -24.651 -0.132 -1.887 1.00 96.75 117 ASP A N 1
ATOM 901 C CA . ASP A 1 117 ? -25.064 -1.201 -2.794 1.00 96.75 117 ASP A CA 1
ATOM 902 C C . ASP A 1 117 ? -24.715 -0.849 -4.247 1.00 96.75 117 ASP A C 1
ATOM 904 O O . ASP A 1 117 ? -24.161 -1.691 -4.953 1.00 96.75 117 ASP A O 1
ATOM 908 N N . ALA A 1 118 ? -24.907 0.416 -4.639 1.00 96.75 118 ALA A N 1
ATOM 909 C CA . ALA A 1 118 ? -24.573 0.941 -5.965 1.00 96.75 118 ALA A CA 1
ATOM 910 C C . ALA A 1 118 ? -23.063 1.089 -6.247 1.00 96.75 118 ALA A C 1
ATOM 912 O O . ALA A 1 118 ? -22.667 1.208 -7.405 1.00 96.75 118 ALA A O 1
ATOM 913 N N . LEU A 1 119 ? -22.211 1.114 -5.218 1.00 95.25 119 LEU A N 1
ATOM 914 C CA . LEU A 1 119 ? -20.767 1.272 -5.391 1.00 95.25 119 LEU A CA 1
ATOM 915 C C . LEU A 1 119 ? -20.162 -0.010 -5.980 1.00 95.25 119 LEU A C 1
ATOM 917 O O . LEU A 1 119 ? -20.321 -1.059 -5.380 1.00 95.25 119 LEU A O 1
ATOM 921 N N . ASP A 1 120 ? -19.441 0.026 -7.097 1.00 93.44 120 ASP A N 1
ATOM 922 C CA . ASP A 1 120 ? -18.742 -1.175 -7.596 1.00 93.44 120 ASP A CA 1
ATOM 923 C C . ASP A 1 120 ? -17.415 -1.390 -6.841 1.00 93.44 120 ASP A C 1
ATOM 925 O O . ASP A 1 120 ? -17.239 -2.338 -6.071 1.00 93.44 120 ASP A O 1
ATOM 929 N N . LYS A 1 121 ? -16.508 -0.418 -6.970 1.00 95.00 121 LYS A N 1
ATOM 930 C CA . LYS A 1 121 ? -15.206 -0.384 -6.293 1.00 95.00 121 LYS A CA 1
ATOM 931 C C . LYS A 1 121 ? -15.064 0.864 -5.441 1.00 95.00 121 LYS A C 1
ATOM 933 O O . LYS A 1 121 ? -15.651 1.903 -5.732 1.00 95.00 121 LYS A O 1
ATOM 938 N N . ILE A 1 122 ? -14.241 0.768 -4.401 1.00 96.62 122 ILE A N 1
ATOM 939 C CA . ILE A 1 122 ? -13.961 1.894 -3.509 1.00 96.62 122 ILE A CA 1
ATOM 940 C C . ILE A 1 122 ? -13.054 2.899 -4.240 1.00 96.62 122 ILE A C 1
ATOM 942 O O . ILE A 1 122 ? -11.933 2.528 -4.596 1.00 96.62 122 ILE A O 1
ATOM 946 N N . PRO A 1 123 ? -13.477 4.157 -4.469 1.00 96.50 123 PRO A N 1
ATOM 947 C CA . PRO A 1 123 ? -12.643 5.142 -5.146 1.00 96.50 123 PRO A CA 1
ATOM 948 C C . PRO A 1 123 ? -11.500 5.608 -4.229 1.00 96.50 123 PRO A C 1
ATOM 950 O O . PRO A 1 123 ? -11.660 5.677 -3.008 1.00 96.50 123 PRO A O 1
ATOM 953 N N . ARG A 1 124 ? -10.338 5.948 -4.806 1.00 95.00 124 ARG A N 1
ATOM 954 C CA . ARG A 1 124 ? -9.111 6.246 -4.034 1.00 95.00 124 ARG A CA 1
ATOM 955 C C . ARG A 1 124 ? -9.243 7.443 -3.084 1.00 95.00 124 ARG A C 1
ATOM 957 O O . ARG A 1 124 ? -8.689 7.420 -1.992 1.00 95.00 124 ARG A O 1
ATOM 964 N N . ALA A 1 125 ? -9.971 8.485 -3.493 1.00 95.81 125 ALA A N 1
ATOM 965 C CA . ALA A 1 125 ? -10.112 9.707 -2.704 1.00 95.81 125 ALA A CA 1
ATOM 966 C C . ALA A 1 125 ? -11.003 9.480 -1.464 1.00 95.81 125 ALA A C 1
ATOM 968 O O . ALA A 1 125 ? -10.520 9.709 -0.358 1.00 95.81 125 ALA A O 1
ATOM 969 N N . PRO A 1 126 ? -12.211 8.893 -1.591 1.00 96.75 126 PRO A N 1
ATOM 970 C CA . PRO A 1 126 ? -12.978 8.430 -0.438 1.00 96.75 126 PRO A CA 1
ATOM 971 C C . PRO A 1 126 ? -12.248 7.436 0.460 1.00 96.75 126 PRO A C 1
ATOM 973 O O . PRO A 1 126 ? -12.437 7.457 1.672 1.00 96.75 126 PRO A O 1
ATOM 976 N N . TRP A 1 127 ? -11.414 6.558 -0.105 1.00 96.62 127 TRP A N 1
ATOM 977 C CA . TRP A 1 127 ? -10.569 5.683 0.704 1.00 96.62 127 TRP A CA 1
ATOM 978 C C . TRP A 1 127 ? -9.613 6.489 1.590 1.00 96.62 127 TRP A C 1
ATOM 980 O O . TRP A 1 127 ? -9.503 6.207 2.779 1.00 96.62 127 TRP A O 1
ATOM 990 N N . MET A 1 128 ? -8.981 7.534 1.048 1.00 96.56 128 MET A N 1
ATOM 991 C CA . MET A 1 128 ? -8.141 8.428 1.843 1.00 96.56 128 MET A CA 1
ATOM 992 C C . MET A 1 128 ? -8.938 9.172 2.921 1.00 96.56 128 MET A C 1
ATOM 994 O O . MET A 1 128 ? -8.476 9.286 4.054 1.00 96.56 128 MET A O 1
ATOM 998 N N . ASP A 1 129 ? -10.148 9.639 2.612 1.00 97.12 129 ASP A N 1
ATOM 999 C CA . ASP A 1 129 ? -11.022 10.284 3.601 1.00 97.12 129 ASP A CA 1
ATOM 1000 C C . ASP A 1 129 ? -11.395 9.336 4.745 1.00 97.12 129 ASP A C 1
ATOM 1002 O O . ASP A 1 129 ? -11.359 9.718 5.918 1.00 97.12 129 ASP A O 1
ATOM 1006 N N . TYR A 1 130 ? -11.657 8.072 4.418 1.00 97.38 130 TYR A N 1
ATOM 1007 C CA . TYR A 1 130 ? -11.831 7.019 5.406 1.00 97.38 130 TYR A CA 1
ATOM 1008 C C . TYR A 1 130 ? -10.570 6.808 6.256 1.00 97.38 130 TYR A C 1
ATOM 1010 O O . TYR A 1 130 ? -10.690 6.736 7.475 1.00 97.38 130 TYR A O 1
ATOM 1018 N N . LEU A 1 131 ? -9.366 6.770 5.671 1.00 96.94 131 LEU A N 1
ATOM 1019 C CA . LEU A 1 131 ? -8.116 6.635 6.437 1.00 96.94 131 LEU A CA 1
ATOM 1020 C C . LEU A 1 131 ? -7.867 7.832 7.372 1.00 96.94 131 LEU A C 1
ATOM 1022 O O . LEU A 1 131 ? -7.423 7.652 8.508 1.00 96.94 131 LEU A O 1
ATOM 1026 N N . ARG A 1 132 ? -8.205 9.054 6.937 1.00 96.62 132 ARG A N 1
ATOM 1027 C CA . ARG A 1 132 ? -8.139 10.269 7.771 1.00 96.62 132 ARG A CA 1
ATOM 1028 C C . ARG A 1 132 ? -9.076 10.169 8.973 1.00 96.62 132 ARG A C 1
ATOM 1030 O O . ARG A 1 132 ? -8.669 10.496 10.094 1.00 96.62 132 ARG A O 1
ATOM 1037 N N . TRP A 1 133 ? -10.306 9.703 8.745 1.00 97.06 133 TRP A N 1
ATOM 1038 C CA . TRP A 1 133 ? -11.278 9.437 9.805 1.00 97.06 133 TRP A CA 1
ATOM 1039 C C . TRP A 1 133 ? -10.778 8.336 10.745 1.00 97.06 133 TRP A C 1
ATO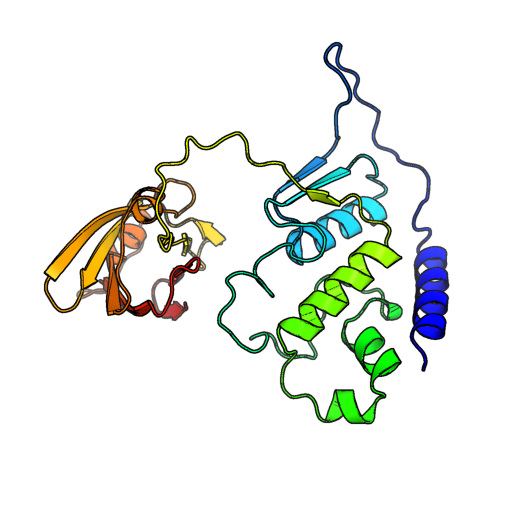M 1041 O O . TRP A 1 133 ? -10.658 8.578 11.942 1.00 97.06 133 TRP A O 1
ATOM 1051 N N . TYR A 1 134 ? -10.378 7.185 10.199 1.00 97.19 134 TYR A N 1
ATOM 1052 C CA . TYR A 1 134 ? -9.847 6.028 10.925 1.00 97.19 134 TYR A CA 1
ATOM 1053 C C . TYR A 1 134 ? -8.724 6.440 11.883 1.00 97.19 134 TYR A C 1
ATOM 1055 O O . TYR A 1 134 ? -8.794 6.177 13.084 1.00 97.19 134 TYR A O 1
ATOM 1063 N N . ARG A 1 135 ? -7.730 7.183 11.379 1.00 95.62 135 ARG A N 1
ATOM 1064 C CA . ARG A 1 135 ? -6.623 7.709 12.186 1.00 95.62 135 ARG A CA 1
ATOM 1065 C C . ARG A 1 135 ? -7.108 8.609 13.318 1.00 95.62 135 ARG A C 1
ATOM 1067 O O . ARG A 1 135 ? -6.658 8.463 14.452 1.00 95.62 135 ARG A O 1
ATOM 1074 N N . THR A 1 136 ? -7.978 9.564 12.999 1.00 95.19 136 THR A N 1
ATOM 1075 C CA . THR A 1 136 ? -8.459 10.570 13.957 1.00 95.19 136 THR A CA 1
ATOM 1076 C C . THR A 1 136 ? -9.273 9.923 15.069 1.00 95.19 136 THR A C 1
ATOM 1078 O O . THR A 1 136 ? -9.030 10.182 16.247 1.00 95.19 136 THR A O 1
ATOM 1081 N N . THR A 1 137 ? -10.212 9.052 14.708 1.00 95.50 137 THR A N 1
ATOM 1082 C CA . THR A 1 137 ? -11.134 8.434 15.660 1.00 95.50 137 THR A CA 1
ATOM 1083 C C . THR A 1 137 ? -10.436 7.425 16.570 1.00 95.50 137 THR A C 1
ATOM 1085 O O . THR A 1 137 ? -10.779 7.346 17.748 1.00 95.50 137 THR A O 1
ATOM 1088 N N . LEU A 1 138 ? -9.414 6.724 16.071 1.00 95.31 138 LEU A N 1
ATOM 1089 C CA . LEU A 1 138 ? -8.566 5.834 16.875 1.00 95.31 138 LEU A CA 1
ATOM 1090 C C . LEU A 1 138 ? -7.407 6.554 17.582 1.00 95.31 138 LEU A C 1
ATOM 1092 O O . LEU A 1 138 ? -6.689 5.938 18.363 1.00 95.31 138 LEU A O 1
ATOM 1096 N N . ARG A 1 139 ? -7.213 7.856 17.329 1.00 94.19 139 ARG A N 1
ATOM 1097 C CA . ARG A 1 139 ? -6.119 8.668 17.894 1.00 94.19 139 ARG A CA 1
ATOM 1098 C C . ARG A 1 139 ? -4.735 8.049 17.650 1.00 94.19 139 ARG A C 1
ATOM 1100 O O . ARG A 1 139 ? -3.896 8.013 18.550 1.00 94.19 139 ARG A O 1
ATOM 1107 N N . LEU A 1 140 ? -4.498 7.545 16.438 1.00 93.69 140 LEU A N 1
ATOM 1108 C CA . LEU A 1 140 ? -3.236 6.876 16.108 1.00 93.69 140 LEU A CA 1
ATOM 1109 C C . LEU A 1 140 ? -2.067 7.881 16.048 1.00 93.69 140 LEU A C 1
ATOM 1111 O O . LEU A 1 140 ? -2.229 8.967 15.479 1.00 93.69 140 LEU A O 1
ATOM 1115 N N . PRO A 1 141 ? -0.881 7.531 16.586 1.00 84.75 141 PRO A N 1
ATOM 1116 C CA . PRO A 1 141 ? 0.254 8.443 16.751 1.00 84.75 141 PRO A CA 1
ATOM 1117 C C . PRO A 1 141 ? 1.067 8.620 15.455 1.00 84.75 141 PRO A C 1
ATOM 1119 O O . PRO A 1 141 ? 2.245 8.270 15.388 1.00 84.75 141 PRO A O 1
ATOM 1122 N N . ALA A 1 142 ? 0.444 9.175 14.411 1.00 80.38 142 ALA A N 1
ATOM 1123 C CA . ALA A 1 142 ? 1.122 9.489 13.153 1.00 80.38 142 ALA A CA 1
ATOM 1124 C C . ALA A 1 142 ? 1.728 10.897 13.157 1.00 80.38 142 ALA A C 1
ATOM 1126 O O . ALA A 1 142 ? 1.057 11.878 13.490 1.00 80.38 142 ALA A O 1
ATOM 1127 N N . ARG A 1 143 ? 2.995 11.004 12.753 1.00 82.12 143 ARG A N 1
ATOM 1128 C CA . ARG A 1 143 ? 3.726 12.265 12.601 1.00 82.12 143 ARG A CA 1
ATOM 1129 C C . ARG A 1 143 ? 4.360 12.349 11.219 1.00 82.12 143 ARG A C 1
ATOM 1131 O O . ARG A 1 143 ? 4.802 11.353 10.658 1.00 82.12 143 ARG A O 1
ATOM 1138 N N . ILE A 1 144 ? 4.455 13.566 10.697 1.00 75.38 144 ILE A N 1
ATOM 1139 C CA . ILE A 1 144 ? 5.185 13.821 9.456 1.00 75.38 144 ILE A CA 1
ATOM 1140 C C . ILE A 1 144 ? 6.681 13.725 9.764 1.00 75.38 144 ILE A C 1
ATOM 1142 O O . ILE A 1 144 ? 7.195 14.455 10.621 1.00 75.38 144 ILE A O 1
ATOM 1146 N N . ARG A 1 145 ? 7.392 12.857 9.047 1.00 73.31 145 ARG A N 1
ATOM 1147 C CA . ARG A 1 145 ? 8.849 12.874 8.987 1.00 73.31 145 ARG A CA 1
ATOM 1148 C C . ARG A 1 145 ? 9.242 14.084 8.155 1.00 73.31 145 ARG A C 1
ATOM 1150 O O . ARG A 1 145 ? 9.026 14.107 6.949 1.00 73.31 145 ARG A O 1
ATOM 1157 N N . ARG A 1 146 ? 9.840 15.096 8.787 1.00 55.81 146 ARG A N 1
ATOM 1158 C CA . ARG A 1 146 ? 10.529 16.132 8.010 1.00 55.81 146 ARG A CA 1
ATOM 1159 C C . ARG A 1 146 ? 11.606 15.427 7.184 1.00 55.81 146 ARG A C 1
ATOM 1161 O O . ARG A 1 146 ? 12.342 14.627 7.771 1.00 55.81 146 ARG A O 1
ATOM 1168 N N . PRO A 1 147 ? 11.698 15.663 5.866 1.00 48.78 147 PRO A N 1
ATOM 1169 C CA . PRO A 1 147 ? 12.793 15.102 5.095 1.00 48.78 147 PRO A CA 1
ATOM 1170 C C . PRO A 1 147 ? 14.105 15.501 5.781 1.00 48.78 147 PRO A C 1
ATOM 1172 O O . PRO A 1 147 ? 14.307 16.671 6.113 1.00 48.78 147 PRO A O 1
ATOM 1175 N N . MET A 1 148 ? 14.985 14.528 6.043 1.00 43.12 148 MET A N 1
ATOM 1176 C CA . MET A 1 148 ? 16.402 14.857 6.206 1.00 43.12 148 MET A CA 1
ATOM 1177 C C . MET A 1 148 ? 16.778 15.601 4.935 1.00 43.12 148 MET A C 1
ATOM 1179 O O . MET A 1 148 ? 16.447 15.099 3.865 1.00 43.12 148 MET A O 1
ATOM 1183 N N . ALA A 1 149 ? 17.358 16.796 5.061 1.00 37.19 149 ALA A N 1
ATOM 1184 C CA . ALA A 1 149 ? 17.673 17.661 3.933 1.00 37.19 149 ALA A CA 1
ATOM 1185 C C . ALA A 1 149 ? 18.398 16.857 2.844 1.00 37.19 149 ALA A C 1
ATOM 1187 O O . ALA A 1 149 ? 19.595 16.598 2.942 1.00 37.19 149 ALA A O 1
ATOM 1188 N N . ALA A 1 150 ? 17.647 16.426 1.833 1.00 40.91 150 ALA A N 1
ATOM 1189 C CA . ALA A 1 150 ? 18.213 16.009 0.576 1.00 40.91 150 ALA A CA 1
ATOM 1190 C C . ALA A 1 150 ? 18.720 17.306 -0.046 1.00 40.91 150 ALA A C 1
ATOM 1192 O O . ALA A 1 150 ? 17.965 18.269 -0.182 1.00 40.91 150 ALA A O 1
ATOM 1193 N N . THR A 1 151 ? 20.017 17.367 -0.317 1.00 35.09 151 THR A N 1
ATOM 1194 C CA . THR A 1 151 ? 20.604 18.410 -1.153 1.00 35.09 151 THR A CA 1
ATOM 1195 C C . THR A 1 151 ? 19.829 18.447 -2.463 1.00 35.09 151 THR A C 1
ATOM 1197 O O . THR A 1 151 ? 19.908 17.501 -3.239 1.00 35.09 151 THR A O 1
ATOM 1200 N N . ASP A 1 152 ? 19.041 19.502 -2.640 1.00 36.25 152 ASP A N 1
ATOM 1201 C CA . ASP A 1 152 ? 18.197 19.779 -3.799 1.00 36.25 152 ASP A CA 1
ATOM 1202 C C . ASP A 1 152 ? 19.078 20.089 -5.022 1.00 36.25 152 ASP A C 1
ATOM 1204 O O . ASP A 1 152 ? 19.767 21.117 -5.018 1.00 36.25 152 ASP A O 1
ATOM 1208 N N . PRO A 1 153 ? 19.116 19.244 -6.069 1.00 36.97 153 PRO A N 1
ATOM 1209 C CA . PRO A 1 153 ? 19.532 19.698 -7.378 1.00 36.97 153 PRO A CA 1
ATOM 1210 C C . PRO A 1 153 ? 18.287 20.306 -8.033 1.00 36.97 153 PRO A C 1
ATOM 1212 O O . PRO A 1 153 ? 17.445 19.594 -8.571 1.00 36.97 153 PRO A O 1
ATOM 1215 N N . GLY A 1 154 ? 18.153 21.627 -7.927 1.00 33.78 154 GLY A N 1
ATOM 1216 C CA . GLY A 1 154 ? 16.963 22.341 -8.376 1.00 33.78 154 GLY A CA 1
ATOM 1217 C C . GLY A 1 154 ? 16.553 22.033 -9.822 1.00 33.78 154 GLY A C 1
ATOM 1218 O O . GLY A 1 154 ? 17.379 21.997 -10.733 1.00 33.78 154 GLY A O 1
ATOM 1219 N N . GLY A 1 155 ? 15.243 21.892 -10.024 1.00 35.91 155 GLY A N 1
ATOM 1220 C CA . GLY A 1 155 ? 14.590 21.812 -11.332 1.00 35.91 155 GLY A CA 1
ATOM 1221 C C . GLY A 1 155 ? 13.397 20.859 -11.301 1.00 35.91 155 GLY A C 1
ATOM 1222 O O . GLY A 1 155 ? 13.538 19.720 -10.877 1.00 35.91 155 GLY A O 1
ATOM 1223 N N . GLY A 1 156 ? 12.215 21.319 -11.727 1.00 42.94 156 GLY A N 1
ATOM 1224 C CA . GLY A 1 156 ? 10.992 20.505 -11.777 1.00 42.94 156 GLY A CA 1
ATOM 1225 C C . GLY A 1 156 ? 11.196 19.238 -12.611 1.00 42.94 156 GLY A C 1
ATOM 1226 O O . GLY A 1 156 ? 11.507 19.319 -13.798 1.00 42.94 156 GLY A O 1
ATOM 1227 N N . MET A 1 157 ? 11.097 18.074 -11.971 1.00 55.84 157 MET A N 1
ATOM 1228 C CA . MET A 1 157 ? 11.491 16.787 -12.541 1.00 55.84 157 MET A CA 1
ATOM 1229 C C . MET A 1 157 ? 10.680 15.661 -11.904 1.00 55.84 157 MET A C 1
ATOM 1231 O O . MET A 1 157 ? 10.549 15.617 -10.684 1.00 55.84 157 MET A O 1
ATOM 1235 N N . SER A 1 158 ? 10.195 14.726 -12.724 1.00 57.84 158 SER A N 1
ATOM 1236 C CA . SER A 1 158 ? 9.518 13.513 -12.263 1.00 57.84 158 SER A CA 1
ATOM 1237 C C . SER A 1 158 ? 10.499 12.452 -11.773 1.00 57.84 158 SER A C 1
ATOM 1239 O O . SER A 1 158 ? 11.121 11.792 -12.610 1.00 57.84 158 SER A O 1
ATOM 1241 N N . PRO A 1 159 ? 10.604 12.183 -10.461 1.00 82.50 159 PRO A N 1
ATOM 1242 C CA . PRO A 1 159 ? 11.285 10.984 -9.992 1.00 82.50 159 PRO A CA 1
ATOM 1243 C C . PRO A 1 159 ? 10.525 9.736 -10.466 1.00 82.50 159 PRO A C 1
ATOM 1245 O O . PRO A 1 159 ? 9.377 9.500 -10.069 1.00 82.50 159 PRO A O 1
ATOM 1248 N N . LEU A 1 160 ? 11.170 8.932 -11.314 1.00 92.25 160 LEU A N 1
ATOM 1249 C CA . LEU A 1 160 ? 10.737 7.575 -11.640 1.00 92.25 160 LEU A CA 1
ATOM 1250 C C . LEU A 1 160 ? 11.331 6.612 -10.612 1.00 92.25 160 LEU A C 1
ATOM 1252 O O . LEU A 1 160 ? 12.528 6.628 -10.351 1.00 92.25 160 LEU A O 1
ATOM 1256 N N . CYS A 1 161 ? 10.514 5.736 -10.046 1.00 93.62 161 CYS A N 1
ATOM 1257 C CA . CYS A 1 161 ? 10.989 4.652 -9.203 1.00 93.62 161 CYS A CA 1
ATOM 1258 C C . CYS A 1 161 ? 10.281 3.335 -9.531 1.00 93.62 161 CYS A C 1
ATOM 1260 O O . CYS A 1 161 ? 9.205 3.295 -10.134 1.00 93.62 161 CYS A O 1
ATOM 1262 N N . THR A 1 162 ? 10.897 2.235 -9.108 1.00 96.12 162 THR A N 1
ATOM 1263 C CA . THR A 1 162 ? 10.342 0.888 -9.227 1.00 96.12 162 THR A CA 1
ATOM 1264 C C . THR A 1 162 ? 10.600 0.091 -7.955 1.00 96.12 162 THR A C 1
ATOM 1266 O O . THR A 1 162 ? 11.529 0.386 -7.195 1.00 96.12 162 THR A O 1
ATOM 1269 N N . HIS A 1 163 ? 9.774 -0.926 -7.741 1.00 96.62 163 HIS A N 1
ATOM 1270 C CA . HIS A 1 163 ? 9.929 -1.918 -6.691 1.00 96.62 163 HIS A CA 1
ATOM 1271 C C . HIS A 1 163 ? 9.459 -3.266 -7.240 1.00 96.62 163 HIS A C 1
ATOM 1273 O O . HIS A 1 163 ? 8.311 -3.398 -7.670 1.00 96.62 163 HIS A O 1
ATOM 1279 N N . VAL A 1 164 ? 10.357 -4.247 -7.245 1.00 97.69 164 VAL A N 1
ATOM 1280 C CA . VAL A 1 164 ? 10.097 -5.605 -7.712 1.00 97.69 164 VAL A CA 1
ATOM 1281 C C . VAL A 1 164 ? 9.903 -6.527 -6.511 1.00 97.69 164 VAL A C 1
ATOM 1283 O O . VAL A 1 164 ? 10.807 -6.686 -5.688 1.00 97.69 164 VAL A O 1
ATOM 1286 N N . LEU A 1 165 ? 8.731 -7.152 -6.420 1.00 97.06 165 LEU A N 1
ATOM 1287 C CA . LEU A 1 165 ? 8.384 -8.103 -5.366 1.00 97.06 165 LEU A CA 1
ATOM 1288 C C . LEU A 1 165 ? 8.229 -9.507 -5.952 1.00 97.06 165 LEU A C 1
ATOM 1290 O O . LEU A 1 165 ? 7.403 -9.727 -6.834 1.00 97.06 165 LEU A O 1
ATOM 1294 N N . ASP A 1 166 ? 8.973 -10.467 -5.411 1.00 95.88 166 ASP A N 1
ATOM 1295 C CA . ASP A 1 166 ? 8.762 -11.895 -5.629 1.00 95.88 166 ASP A CA 1
ATOM 1296 C C . ASP A 1 166 ? 7.560 -12.347 -4.788 1.00 95.88 166 ASP A C 1
ATOM 1298 O O . ASP A 1 166 ? 7.643 -12.559 -3.575 1.00 95.88 166 ASP A O 1
ATOM 1302 N N . THR A 1 167 ? 6.416 -12.475 -5.452 1.00 92.00 167 THR A N 1
ATOM 1303 C CA . THR A 1 167 ? 5.149 -12.890 -4.836 1.00 92.00 167 THR A CA 1
ATOM 1304 C C . THR A 1 167 ? 5.080 -14.386 -4.545 1.00 92.00 167 THR A C 1
ATOM 1306 O O . THR A 1 167 ? 4.280 -14.790 -3.706 1.00 92.00 167 THR A O 1
ATOM 1309 N N . ALA A 1 168 ? 5.920 -15.207 -5.185 1.00 89.62 168 ALA A N 1
ATOM 1310 C CA . ALA A 1 168 ? 5.964 -16.645 -4.928 1.00 89.62 168 ALA A CA 1
ATOM 1311 C C . ALA A 1 168 ? 6.649 -1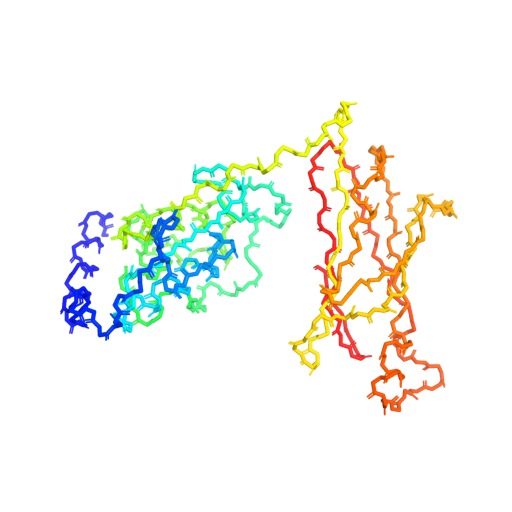6.956 -3.589 1.00 89.62 168 ALA A C 1
ATOM 1313 O O . ALA A 1 168 ? 6.245 -17.885 -2.895 1.00 89.62 168 ALA A O 1
ATOM 1314 N N . ASN A 1 169 ? 7.647 -16.152 -3.212 1.00 89.75 169 ASN A N 1
ATOM 1315 C CA . ASN A 1 169 ? 8.395 -16.304 -1.961 1.00 89.75 169 ASN A CA 1
ATOM 1316 C C . ASN A 1 169 ? 8.103 -15.204 -0.926 1.00 89.75 169 ASN A C 1
ATOM 1318 O O . ASN A 1 169 ? 8.689 -15.217 0.155 1.00 89.75 169 ASN A O 1
ATOM 1322 N N . GLY A 1 170 ? 7.231 -14.242 -1.245 1.00 90.50 170 GLY A N 1
ATOM 1323 C CA . GLY A 1 170 ? 6.835 -13.162 -0.336 1.00 90.50 170 GLY A CA 1
ATOM 1324 C C . GLY A 1 170 ? 7.987 -12.238 0.069 1.00 90.50 170 GLY A C 1
ATOM 1325 O O . GLY A 1 170 ? 8.035 -11.792 1.213 1.00 90.50 170 GLY A O 1
ATOM 1326 N N . ARG A 1 171 ? 8.933 -11.971 -0.840 1.00 93.56 171 ARG A N 1
ATOM 1327 C CA . ARG A 1 171 ? 10.150 -11.187 -0.559 1.00 93.56 171 ARG A CA 1
ATOM 1328 C C . ARG A 1 171 ? 10.487 -10.223 -1.699 1.00 93.56 171 ARG A C 1
ATOM 1330 O O . ARG A 1 171 ? 10.048 -10.452 -2.823 1.00 93.56 171 ARG A O 1
ATOM 1337 N N . PRO A 1 172 ? 11.281 -9.168 -1.467 1.00 96.69 172 PRO A N 1
ATOM 1338 C CA . PRO A 1 172 ? 11.786 -8.343 -2.559 1.00 96.69 172 PRO A CA 1
ATOM 1339 C C . PRO A 1 172 ? 12.634 -9.159 -3.546 1.00 96.69 172 PRO A C 1
ATOM 1341 O O . PRO A 1 172 ? 13.386 -10.053 -3.145 1.00 96.69 172 PRO A O 1
ATOM 1344 N N . ALA A 1 173 ? 12.516 -8.862 -4.841 1.00 96.75 173 ALA A N 1
ATOM 1345 C CA . ALA A 1 173 ? 13.315 -9.503 -5.882 1.00 96.75 173 ALA A CA 1
ATOM 1346 C C . ALA A 1 173 ? 14.604 -8.702 -6.108 1.00 96.75 173 ALA A C 1
ATOM 1348 O O . ALA A 1 173 ? 14.633 -7.723 -6.858 1.00 96.75 173 ALA A O 1
ATOM 1349 N N . ALA A 1 174 ? 15.662 -9.094 -5.402 1.00 96.69 174 ALA A N 1
ATOM 1350 C CA . ALA A 1 174 ? 16.981 -8.479 -5.494 1.00 96.69 174 ALA A CA 1
ATOM 1351 C C . ALA A 1 174 ? 17.773 -8.996 -6.704 1.00 96.69 174 ALA A C 1
ATOM 1353 O O . ALA A 1 174 ? 17.624 -10.149 -7.101 1.00 96.69 174 ALA A O 1
ATOM 1354 N N . GLY A 1 175 ? 18.666 -8.168 -7.247 1.00 96.88 175 GLY A N 1
ATOM 1355 C CA . GLY A 1 175 ? 19.565 -8.574 -8.327 1.00 96.88 175 GLY A CA 1
ATOM 1356 C C . GLY A 1 175 ? 18.897 -8.692 -9.697 1.00 96.88 175 GLY A C 1
ATOM 1357 O O . GLY A 1 175 ? 19.495 -9.284 -10.587 1.00 96.88 175 GLY A O 1
ATOM 1358 N N . VAL A 1 176 ? 17.688 -8.152 -9.877 1.00 97.94 176 VAL A N 1
ATOM 1359 C CA . VAL A 1 176 ? 16.952 -8.153 -11.151 1.00 97.94 176 VAL A CA 1
ATOM 1360 C C . VAL A 1 176 ? 17.497 -7.024 -12.031 1.00 97.94 176 VAL A C 1
ATOM 1362 O O . VAL A 1 176 ? 17.321 -5.854 -11.670 1.00 97.94 176 VAL A O 1
ATOM 1365 N N . PRO A 1 177 ? 18.153 -7.325 -13.168 1.00 98.38 177 PRO A N 1
ATOM 1366 C CA . PRO A 1 177 ? 18.558 -6.305 -14.126 1.00 98.38 177 PRO A CA 1
ATOM 1367 C C . PRO A 1 177 ? 17.340 -5.631 -14.751 1.00 98.38 177 PRO A C 1
ATOM 1369 O O . PRO A 1 177 ? 16.344 -6.290 -15.061 1.00 98.38 177 PRO A O 1
ATOM 1372 N N . LEU A 1 178 ? 17.433 -4.320 -14.960 1.00 98.31 178 LEU A N 1
ATOM 1373 C CA . LEU A 1 178 ? 16.390 -3.541 -15.607 1.00 98.31 178 LEU A CA 1
ATOM 1374 C C . LEU A 1 178 ? 16.949 -2.491 -16.560 1.00 98.31 178 LEU A C 1
ATOM 1376 O O . LEU A 1 178 ? 18.042 -1.960 -16.359 1.00 98.31 178 LEU A O 1
ATOM 1380 N N . ARG A 1 179 ? 16.170 -2.184 -17.597 1.00 98.50 179 ARG A N 1
ATOM 1381 C CA . ARG A 1 179 ? 16.516 -1.221 -18.645 1.00 98.50 179 ARG A CA 1
ATOM 1382 C C . ARG A 1 179 ? 15.330 -0.299 -18.916 1.00 98.50 179 ARG A C 1
ATOM 1384 O O . ARG A 1 179 ? 14.209 -0.771 -19.089 1.00 98.50 179 ARG A O 1
ATOM 1391 N N . LEU A 1 180 ? 15.562 1.010 -18.948 1.00 98.31 180 LEU A N 1
ATOM 1392 C CA . LEU A 1 180 ? 14.563 2.018 -19.311 1.00 98.31 180 LEU A CA 1
ATOM 1393 C C . LEU A 1 180 ? 14.793 2.468 -20.750 1.00 98.31 180 LEU A C 1
ATOM 1395 O O . LEU A 1 180 ? 15.905 2.853 -21.108 1.00 98.31 180 LEU A O 1
ATOM 1399 N N . PHE A 1 181 ? 13.728 2.511 -21.541 1.00 98.19 181 PHE A N 1
ATOM 1400 C CA . PHE A 1 181 ? 13.745 2.978 -22.921 1.00 98.19 181 PHE A CA 1
ATOM 1401 C C . PHE A 1 181 ? 12.759 4.121 -23.145 1.00 98.19 181 PHE A C 1
ATOM 1403 O O . PHE A 1 181 ? 11.681 4.125 -22.547 1.00 98.19 181 PHE A O 1
ATOM 1410 N N . ALA A 1 182 ? 13.089 5.031 -24.064 1.00 95.88 182 ALA A N 1
ATOM 1411 C CA . ALA A 1 182 ?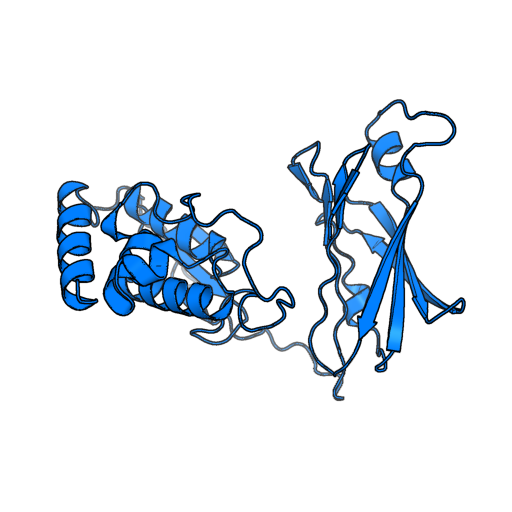 12.136 5.938 -24.705 1.00 95.88 182 ALA A CA 1
ATOM 1412 C C . ALA A 1 182 ? 12.089 5.610 -26.205 1.00 95.88 182 ALA A C 1
ATOM 1414 O O . ALA A 1 182 ? 13.055 5.824 -26.939 1.00 95.88 182 ALA A O 1
ATOM 1415 N N . GLY A 1 183 ? 10.982 5.018 -26.661 1.00 92.00 183 GLY A N 1
ATOM 1416 C CA . GLY A 1 183 ? 10.970 4.321 -27.951 1.00 92.00 183 GLY A CA 1
ATOM 1417 C C . GLY A 1 183 ? 11.953 3.144 -27.938 1.00 92.00 183 GLY A C 1
ATOM 1418 O O . GLY A 1 183 ? 11.877 2.296 -27.048 1.00 92.00 183 GLY A O 1
ATOM 1419 N N . ASP A 1 184 ? 12.886 3.125 -28.891 1.00 93.38 184 ASP A N 1
ATOM 1420 C CA . ASP A 1 184 ? 13.954 2.115 -28.978 1.00 93.38 184 ASP A CA 1
ATOM 1421 C C . ASP A 1 184 ? 15.291 2.600 -28.392 1.00 93.38 184 ASP A C 1
ATOM 1423 O O . ASP A 1 184 ? 16.243 1.828 -28.286 1.00 93.38 184 ASP A O 1
ATOM 1427 N N . ALA A 1 185 ? 15.376 3.870 -27.983 1.00 96.31 185 ALA A N 1
ATOM 1428 C CA . ALA A 1 185 ? 16.575 4.422 -27.369 1.00 96.31 185 ALA A CA 1
ATOM 1429 C C . ALA A 1 185 ? 16.681 3.975 -25.908 1.00 96.31 185 ALA A C 1
ATOM 1431 O O . ALA A 1 185 ? 15.743 4.149 -25.126 1.00 96.31 185 ALA A O 1
ATOM 1432 N N . LEU A 1 186 ? 17.834 3.422 -25.537 1.00 97.06 186 LEU A N 1
ATOM 1433 C CA . LEU A 1 186 ? 18.161 3.085 -24.158 1.00 97.06 186 LEU A CA 1
ATOM 1434 C C . LEU A 1 186 ? 18.475 4.365 -23.375 1.00 97.06 186 LEU A C 1
ATOM 1436 O O . LEU A 1 186 ? 19.357 5.130 -23.754 1.00 97.06 186 LEU A O 1
ATOM 1440 N N . HIS A 1 187 ? 17.746 4.589 -22.287 1.00 95.12 187 HIS A N 1
ATOM 1441 C CA . HIS A 1 187 ? 17.892 5.756 -21.416 1.00 95.12 187 HIS A CA 1
ATOM 1442 C C . HIS A 1 187 ? 18.630 5.440 -20.115 1.00 95.12 187 HIS A C 1
ATOM 1444 O O . HIS A 1 187 ? 19.285 6.321 -19.564 1.00 95.12 187 HIS A O 1
ATOM 1450 N N . PHE A 1 188 ? 18.497 4.218 -19.599 1.00 97.38 188 PHE A N 1
ATOM 1451 C CA . PHE A 1 188 ? 19.104 3.819 -18.332 1.00 97.38 188 PHE A CA 1
ATOM 1452 C C . PHE A 1 188 ? 19.207 2.296 -18.222 1.00 97.38 188 PHE A C 1
ATOM 1454 O O . PHE A 1 188 ? 18.336 1.579 -18.717 1.00 97.38 188 PHE A O 1
ATOM 1461 N N . GLU A 1 189 ? 20.234 1.823 -17.518 1.00 98.06 189 GLU A N 1
ATOM 1462 C CA . GLU A 1 189 ? 20.410 0.429 -17.110 1.00 98.06 189 GLU A CA 1
ATOM 1463 C C . GLU A 1 189 ? 20.741 0.379 -15.621 1.00 98.06 189 GLU A C 1
ATOM 1465 O O . GLU A 1 189 ? 21.518 1.193 -15.124 1.00 98.06 189 GLU A O 1
ATOM 1470 N N . GLY A 1 190 ? 20.169 -0.589 -14.912 1.00 97.12 190 GLY A N 1
ATOM 1471 C CA . GLY A 1 190 ? 20.402 -0.762 -13.486 1.00 97.12 190 GLY A CA 1
ATOM 1472 C C . GLY A 1 190 ? 20.043 -2.159 -13.000 1.00 97.12 190 GLY A C 1
ATOM 1473 O O . GLY A 1 190 ? 19.656 -3.036 -13.770 1.00 97.12 190 GLY A O 1
ATOM 1474 N N . VAL A 1 191 ? 20.170 -2.361 -11.693 1.00 97.94 191 VAL A N 1
ATOM 1475 C CA . VAL A 1 191 ? 19.845 -3.613 -11.002 1.00 97.94 191 VAL A CA 1
ATOM 1476 C C . VAL A 1 191 ? 19.093 -3.288 -9.717 1.00 97.94 191 VAL A C 1
ATOM 1478 O O . VAL A 1 191 ? 19.380 -2.286 -9.058 1.00 97.94 191 VAL A O 1
ATOM 1481 N N . THR A 1 192 ? 18.138 -4.138 -9.338 1.00 97.69 192 THR A N 1
ATOM 1482 C CA . THR A 1 192 ? 17.471 -4.006 -8.041 1.00 97.69 192 THR A CA 1
ATOM 1483 C C . THR A 1 192 ? 18.407 -4.348 -6.877 1.00 97.69 192 THR A C 1
ATOM 1485 O O . THR A 1 192 ? 19.117 -5.354 -6.874 1.00 97.69 192 THR A O 1
ATOM 1488 N N . HIS A 1 193 ? 18.388 -3.515 -5.843 1.00 96.69 193 HIS A N 1
ATOM 1489 C CA . HIS A 1 193 ? 19.082 -3.740 -4.576 1.00 96.69 193 HIS A CA 1
ATOM 1490 C C . HIS A 1 193 ? 18.367 -4.793 -3.705 1.00 96.69 193 HIS A C 1
ATOM 1492 O O . HIS A 1 193 ? 17.309 -5.290 -4.096 1.00 96.69 193 HIS A O 1
ATOM 1498 N N . PRO A 1 194 ? 18.895 -5.139 -2.510 1.00 97.06 194 PRO A N 1
ATOM 1499 C CA . PRO A 1 194 ? 18.276 -6.131 -1.623 1.00 97.06 194 PRO A CA 1
ATOM 1500 C C . PRO A 1 194 ? 16.806 -5.875 -1.248 1.00 97.06 194 PRO A C 1
ATOM 1502 O O . PRO A 1 194 ? 16.085 -6.831 -0.992 1.00 97.06 194 PRO A O 1
ATOM 1505 N N . ASP A 1 195 ? 16.346 -4.618 -1.264 1.00 91.81 195 ASP A N 1
ATOM 1506 C CA . ASP A 1 195 ? 14.931 -4.245 -1.064 1.00 91.81 195 ASP A CA 1
ATOM 1507 C C . ASP A 1 195 ? 14.110 -4.261 -2.373 1.00 91.81 195 ASP A C 1
ATOM 1509 O O . ASP A 1 195 ? 13.042 -3.672 -2.457 1.00 91.81 195 ASP A O 1
ATOM 1513 N N . GLY A 1 196 ? 14.613 -4.866 -3.455 1.00 95.50 196 GLY A N 1
ATOM 1514 C CA . GLY A 1 196 ? 13.900 -4.968 -4.736 1.00 95.50 196 GLY A CA 1
ATOM 1515 C C . GLY A 1 196 ? 13.719 -3.639 -5.484 1.00 95.50 196 GLY A C 1
ATOM 1516 O O . GLY A 1 196 ? 12.958 -3.573 -6.446 1.00 95.50 196 GLY A O 1
ATOM 1517 N N . ARG A 1 197 ? 14.396 -2.565 -5.064 1.00 96.88 197 ARG A N 1
ATOM 1518 C CA . ARG A 1 197 ? 14.298 -1.208 -5.639 1.00 96.88 197 ARG A CA 1
ATOM 1519 C C . ARG A 1 197 ? 15.530 -0.835 -6.454 1.00 96.88 197 ARG A C 1
ATOM 1521 O O . ARG A 1 197 ? 16.604 -1.377 -6.218 1.00 96.88 197 ARG A O 1
ATOM 1528 N N . CYS A 1 198 ? 15.397 0.158 -7.330 1.00 96.44 198 CYS A N 1
ATOM 1529 C CA . CYS A 1 198 ? 16.512 0.785 -8.049 1.00 96.44 198 CYS A CA 1
ATOM 1530 C C . CYS A 1 198 ? 16.469 2.318 -7.842 1.00 96.44 198 CYS A C 1
ATOM 1532 O O . CYS A 1 198 ? 15.766 3.007 -8.582 1.00 96.44 198 CYS A O 1
ATOM 1534 N N . PRO A 1 199 ? 17.132 2.853 -6.795 1.00 90.88 199 PRO A N 1
ATOM 1535 C CA . PRO A 1 199 ? 17.119 4.278 -6.447 1.00 90.88 199 PRO A CA 1
ATOM 1536 C C . PRO A 1 199 ? 17.679 5.188 -7.541 1.00 90.88 199 PRO A C 1
ATOM 1538 O O . PRO A 1 199 ? 17.219 6.318 -7.674 1.00 90.88 199 PRO A O 1
ATOM 1541 N N . ASP A 1 200 ? 18.611 4.684 -8.351 1.00 91.00 200 ASP A N 1
ATOM 1542 C CA . ASP A 1 200 ? 19.257 5.442 -9.428 1.00 91.00 200 ASP A CA 1
ATOM 1543 C C . ASP A 1 200 ? 18.265 5.915 -10.506 1.00 91.00 200 ASP A C 1
ATOM 1545 O O . ASP A 1 200 ? 18.495 6.939 -11.147 1.00 91.00 200 ASP A O 1
ATOM 1549 N N . LEU A 1 201 ? 17.110 5.248 -10.652 1.00 92.12 201 LEU A N 1
ATOM 1550 C CA . LEU A 1 201 ? 16.023 5.722 -11.521 1.00 92.12 201 LEU A CA 1
ATOM 1551 C C . LEU A 1 201 ? 15.498 7.104 -11.104 1.00 92.12 201 LEU A C 1
ATOM 1553 O O . LEU A 1 201 ? 15.107 7.892 -11.965 1.00 92.12 201 LEU A O 1
ATOM 1557 N N . ALA A 1 202 ? 15.502 7.414 -9.803 1.00 88.50 202 ALA A N 1
ATOM 1558 C CA . ALA A 1 202 ? 14.980 8.678 -9.291 1.00 88.50 202 ALA A CA 1
ATOM 1559 C C . ALA A 1 202 ? 15.904 9.867 -9.600 1.00 88.50 202 ALA A C 1
ATOM 1561 O O . ALA A 1 202 ? 15.462 11.010 -9.515 1.00 88.50 202 ALA A O 1
ATOM 1562 N N . ALA A 1 203 ? 17.163 9.606 -9.973 1.00 88.12 203 ALA A N 1
ATOM 1563 C CA . ALA A 1 203 ? 18.123 10.629 -10.384 1.00 88.12 203 ALA A CA 1
ATOM 1564 C C . ALA A 1 203 ? 17.975 11.035 -11.863 1.00 88.12 203 ALA A C 1
ATOM 1566 O O . ALA A 1 203 ? 18.633 11.974 -12.311 1.00 88.12 203 ALA A O 1
ATOM 1567 N N . LEU A 1 204 ? 17.133 10.338 -12.635 1.00 88.88 204 LEU A N 1
ATOM 1568 C CA . LEU A 1 204 ? 16.930 10.629 -14.049 1.00 88.88 204 LEU A CA 1
ATOM 1569 C C . LEU A 1 204 ? 16.041 11.857 -14.254 1.00 88.88 204 LEU A C 1
ATOM 1571 O O . LEU A 1 204 ? 14.978 11.996 -13.652 1.00 88.88 204 LEU A O 1
ATOM 1575 N N . THR A 1 205 ? 16.427 12.698 -15.209 1.00 87.31 205 THR A N 1
ATOM 1576 C CA . THR A 1 205 ? 15.571 13.762 -15.738 1.00 87.31 205 THR A CA 1
ATOM 1577 C C . THR A 1 205 ? 14.792 13.233 -16.939 1.00 87.31 205 THR A C 1
ATOM 1579 O O . THR A 1 205 ? 15.348 13.072 -18.027 1.00 87.31 205 THR A O 1
ATOM 1582 N N . LEU A 1 206 ? 13.499 12.958 -16.755 1.00 89.38 206 LEU A N 1
ATOM 1583 C CA . LEU A 1 206 ? 12.619 12.442 -17.807 1.00 89.38 206 LEU A CA 1
ATOM 1584 C C . LEU A 1 206 ? 11.645 13.523 -18.284 1.00 89.38 206 LEU A C 1
ATOM 1586 O O . LEU A 1 206 ? 11.100 14.281 -17.486 1.00 89.38 206 LEU A O 1
ATOM 1590 N N . GLN A 1 207 ? 11.435 13.586 -19.597 1.00 90.62 207 GLN A N 1
ATOM 1591 C CA . GLN A 1 207 ? 10.467 14.491 -20.215 1.00 90.62 207 GLN A CA 1
ATOM 1592 C C . GLN A 1 207 ? 9.103 13.801 -20.333 1.00 90.62 207 GLN A C 1
ATOM 1594 O O . GLN A 1 207 ? 9.047 12.569 -20.374 1.00 90.62 207 GLN A O 1
ATOM 1599 N N . PRO A 1 208 ? 7.993 14.551 -20.451 1.00 92.50 208 PRO A N 1
ATOM 1600 C CA . PRO A 1 208 ? 6.716 13.958 -20.819 1.00 92.50 208 PRO A CA 1
ATOM 1601 C C . PRO A 1 208 ? 6.843 13.141 -22.112 1.00 92.50 208 PRO A C 1
ATOM 1603 O O . PRO A 1 208 ? 7.369 13.612 -23.121 1.00 92.50 208 PRO A O 1
ATOM 1606 N N . GLY A 1 209 ? 6.384 11.893 -22.085 1.00 93.94 209 GLY A N 1
ATOM 1607 C CA . GLY A 1 209 ? 6.644 10.941 -23.156 1.00 93.94 209 GLY A CA 1
ATOM 1608 C C . GLY A 1 209 ? 6.236 9.512 -22.824 1.00 93.94 209 GLY A C 1
ATOM 1609 O O . GLY A 1 209 ? 5.672 9.221 -21.769 1.00 93.94 209 GLY A O 1
ATOM 1610 N N . ARG A 1 210 ? 6.504 8.604 -23.765 1.00 96.81 210 ARG A N 1
ATOM 1611 C CA . ARG A 1 210 ? 6.264 7.165 -23.610 1.00 96.81 210 ARG A CA 1
ATOM 1612 C C . ARG A 1 210 ? 7.574 6.460 -23.306 1.00 96.81 210 ARG A C 1
ATOM 1614 O O . ARG A 1 210 ? 8.548 6.631 -24.037 1.00 96.81 210 ARG A O 1
ATOM 1621 N N . TYR A 1 211 ? 7.542 5.626 -22.280 1.00 97.56 211 TYR A N 1
ATOM 1622 C CA . TYR A 1 211 ? 8.686 4.884 -21.787 1.00 97.56 211 TYR A CA 1
ATOM 1623 C C . TYR A 1 211 ? 8.357 3.398 -21.658 1.00 97.56 211 TYR A C 1
ATOM 1625 O O . TYR A 1 211 ? 7.189 3.008 -21.564 1.00 97.56 211 TYR A O 1
ATOM 1633 N N . ARG A 1 212 ? 9.396 2.565 -21.648 1.00 98.25 212 ARG A N 1
ATOM 1634 C CA . ARG A 1 212 ? 9.305 1.126 -21.393 1.00 98.25 212 ARG A CA 1
ATOM 1635 C C . ARG A 1 212 ? 10.385 0.723 -20.395 1.00 98.25 212 ARG A C 1
ATOM 1637 O O . ARG A 1 212 ? 11.561 0.947 -20.657 1.00 98.25 212 ARG A O 1
ATOM 1644 N N . LEU A 1 213 ? 9.982 0.147 -19.264 1.00 98.19 213 LEU A N 1
ATOM 1645 C CA . LEU A 1 213 ? 10.884 -0.532 -18.331 1.00 98.19 213 LEU A CA 1
ATOM 1646 C C . LEU A 1 213 ? 10.888 -2.024 -18.656 1.00 98.19 213 LEU A C 1
ATOM 1648 O O . LEU A 1 213 ? 9.837 -2.656 -18.638 1.00 98.19 213 LEU A O 1
ATOM 1652 N N . GLU A 1 214 ? 12.053 -2.577 -18.955 1.00 98.44 214 GLU A N 1
ATOM 1653 C CA . GLU A 1 214 ? 12.265 -4.007 -19.166 1.00 98.44 214 GLU A CA 1
ATOM 1654 C C . GLU A 1 214 ? 12.998 -4.608 -17.979 1.00 98.44 214 GLU A C 1
ATOM 1656 O O . GLU A 1 214 ? 14.062 -4.119 -17.618 1.00 98.44 214 GLU A O 1
ATOM 1661 N N . PHE A 1 215 ? 12.445 -5.676 -17.407 1.00 98.56 215 PHE A N 1
ATOM 1662 C CA . PHE A 1 215 ? 13.042 -6.424 -16.302 1.00 98.56 215 PHE A CA 1
ATOM 1663 C C . PHE A 1 215 ? 13.485 -7.806 -16.789 1.00 98.56 215 PHE A C 1
ATOM 1665 O O . PHE A 1 215 ? 12.673 -8.543 -17.353 1.00 98.56 215 PHE A O 1
ATOM 1672 N N . GLU A 1 216 ? 14.739 -8.181 -16.542 1.00 97.81 216 GLU A N 1
ATOM 1673 C CA . GLU A 1 216 ? 15.273 -9.519 -16.833 1.00 97.81 216 GLU A CA 1
ATOM 1674 C C . GLU A 1 216 ? 14.986 -10.463 -15.661 1.00 97.81 216 GLU A C 1
ATOM 1676 O O . GLU A 1 216 ? 15.676 -10.446 -14.640 1.00 97.81 216 GLU A O 1
ATOM 1681 N N . VAL A 1 217 ? 13.946 -11.290 -15.780 1.00 96.88 217 VAL A N 1
ATOM 1682 C CA . VAL A 1 217 ? 13.381 -12.014 -14.628 1.00 96.88 217 VAL A CA 1
ATOM 1683 C C . VAL A 1 217 ? 13.771 -13.489 -14.560 1.00 96.88 217 VAL A C 1
ATOM 1685 O O . VAL A 1 217 ? 13.731 -14.071 -13.478 1.00 96.88 217 VAL A O 1
ATOM 1688 N N . ALA A 1 218 ? 14.196 -14.107 -15.668 1.00 93.81 218 ALA A N 1
ATOM 1689 C CA . ALA A 1 218 ? 14.603 -15.518 -15.659 1.00 93.81 218 ALA A CA 1
ATOM 1690 C C . ALA A 1 218 ? 15.780 -15.786 -14.706 1.00 93.81 218 ALA A C 1
ATOM 1692 O O . ALA A 1 218 ? 15.755 -16.761 -13.952 1.00 93.81 218 ALA A O 1
ATOM 1693 N N . GLY A 1 219 ? 16.777 -14.893 -14.691 1.00 93.12 219 GLY A N 1
ATOM 1694 C CA . GLY A 1 219 ? 17.963 -15.027 -13.842 1.00 93.12 219 GLY A CA 1
ATOM 1695 C C . GLY A 1 219 ? 17.638 -15.045 -12.345 1.00 93.12 219 GLY A C 1
ATOM 1696 O O . GLY A 1 219 ? 18.253 -15.804 -11.598 1.00 93.12 219 GLY A O 1
ATOM 1697 N N . HIS A 1 220 ? 16.619 -14.289 -11.914 1.00 94.75 220 HIS A N 1
ATOM 1698 C CA . HIS A 1 220 ? 16.139 -14.291 -10.524 1.00 94.75 220 HIS A CA 1
ATOM 1699 C C . HIS A 1 220 ? 15.659 -15.682 -10.094 1.00 94.75 220 HIS A C 1
ATOM 1701 O O . HIS A 1 220 ? 16.022 -16.177 -9.026 1.00 94.75 220 HIS A O 1
ATOM 1707 N N . TRP A 1 221 ? 14.890 -16.358 -10.949 1.00 93.12 221 TRP A N 1
ATOM 1708 C CA . TRP A 1 221 ? 14.360 -17.689 -10.650 1.00 93.12 221 TRP A CA 1
ATOM 1709 C C . TRP A 1 221 ? 15.417 -18.788 -10.730 1.00 93.12 221 TRP A C 1
ATOM 1711 O O . TRP A 1 221 ? 15.431 -19.688 -9.888 1.00 93.12 221 TRP A O 1
ATOM 1721 N N . GLN A 1 222 ? 16.333 -18.693 -11.693 1.00 91.94 222 GLN A N 1
ATOM 1722 C CA . GLN A 1 222 ? 17.468 -19.612 -11.807 1.00 91.94 222 GLN A CA 1
ATOM 1723 C C . GLN A 1 222 ? 18.376 -19.525 -10.575 1.00 91.94 222 GLN A C 1
ATOM 1725 O O . GLN A 1 222 ? 18.735 -20.553 -10.003 1.00 91.94 222 GLN A O 1
ATOM 1730 N N . ALA A 1 223 ? 18.684 -18.309 -10.110 1.00 90.88 223 ALA A N 1
ATOM 1731 C CA . ALA A 1 223 ? 19.451 -18.092 -8.883 1.00 90.88 223 ALA A CA 1
ATOM 1732 C C . ALA A 1 223 ? 18.728 -18.624 -7.631 1.00 90.88 223 ALA A C 1
ATOM 1734 O O . ALA A 1 223 ? 19.375 -19.039 -6.671 1.00 90.88 223 ALA A O 1
ATOM 1735 N N . ALA A 1 224 ? 17.393 -18.667 -7.652 1.00 88.12 224 ALA A N 1
ATOM 1736 C CA . ALA A 1 224 ? 16.577 -19.296 -6.616 1.00 88.12 224 ALA A CA 1
ATOM 1737 C C . ALA A 1 224 ? 16.479 -20.835 -6.739 1.00 88.12 224 ALA A C 1
ATOM 1739 O O . ALA A 1 224 ? 15.747 -21.455 -5.969 1.00 88.12 224 ALA A O 1
ATOM 1740 N N . GLY A 1 225 ? 17.202 -21.461 -7.678 1.00 90.62 225 GLY A N 1
ATOM 1741 C CA . GLY A 1 225 ? 17.243 -22.916 -7.865 1.00 90.62 225 GLY A CA 1
ATOM 1742 C C . GLY A 1 225 ? 16.034 -23.499 -8.600 1.00 90.62 225 GLY A C 1
ATOM 1743 O O . GLY A 1 225 ? 15.808 -24.708 -8.554 1.00 90.62 225 GLY A O 1
ATOM 1744 N N . MET A 1 226 ? 15.235 -22.663 -9.264 1.00 89.44 226 MET A N 1
ATOM 1745 C CA . MET A 1 226 ? 14.048 -23.108 -9.986 1.00 89.44 226 MET A CA 1
ATOM 1746 C C . MET A 1 226 ? 14.407 -23.658 -11.364 1.00 89.44 226 MET A C 1
ATOM 1748 O O . MET A 1 226 ? 15.058 -22.985 -12.164 1.00 89.44 226 MET A O 1
ATOM 1752 N N . ALA A 1 227 ? 13.921 -24.861 -11.667 1.00 90.56 227 ALA A N 1
ATOM 1753 C CA . ALA A 1 227 ? 13.951 -25.392 -13.023 1.00 90.56 227 ALA A CA 1
ATOM 1754 C C . ALA A 1 227 ? 12.928 -24.634 -13.883 1.00 90.56 227 ALA A C 1
ATOM 1756 O O . ALA A 1 227 ? 11.721 -24.749 -13.670 1.00 90.56 227 ALA A O 1
ATOM 1757 N N . LEU A 1 228 ? 13.419 -23.842 -14.834 1.00 88.81 228 LEU A N 1
ATOM 1758 C CA . LEU A 1 228 ? 12.594 -23.148 -15.820 1.00 88.81 228 LEU A CA 1
ATOM 1759 C C . LEU A 1 228 ? 12.476 -23.987 -17.096 1.00 88.81 228 LEU A C 1
ATOM 1761 O O . LEU A 1 228 ? 13.347 -24.806 -17.392 1.00 88.81 228 LEU A O 1
ATOM 1765 N N . SER A 1 229 ? 11.407 -23.765 -17.860 1.00 89.81 229 SER A N 1
ATOM 1766 C CA . SER A 1 229 ? 11.316 -24.253 -19.238 1.00 89.81 229 SER A CA 1
ATOM 1767 C C . SER A 1 229 ? 12.406 -23.627 -20.114 1.00 89.81 229 SER A C 1
ATOM 1769 O O . SER A 1 229 ? 12.947 -22.574 -19.776 1.00 89.81 229 SER A O 1
ATOM 1771 N N . ASP A 1 230 ? 12.693 -24.255 -21.253 1.00 89.56 230 ASP A N 1
ATOM 1772 C CA . ASP A 1 230 ? 13.547 -23.688 -22.297 1.00 89.56 230 ASP A CA 1
ATOM 1773 C C . ASP A 1 230 ? 12.723 -23.511 -23.590 1.00 89.56 230 ASP A C 1
ATOM 1775 O O . ASP A 1 230 ? 12.348 -24.516 -24.206 1.00 89.56 230 ASP A O 1
ATOM 1779 N N . PRO A 1 231 ? 12.352 -22.271 -23.969 1.00 90.94 231 PRO A N 1
ATOM 1780 C CA . PRO A 1 231 ? 12.653 -21.010 -23.279 1.00 90.94 231 PRO A CA 1
ATOM 1781 C C . PRO A 1 231 ? 11.829 -20.811 -21.985 1.00 90.94 231 PRO A C 1
ATOM 1783 O O . PRO A 1 231 ? 10.739 -21.388 -21.849 1.00 90.94 231 PRO A O 1
ATOM 1786 N N . PRO A 1 232 ? 12.293 -19.975 -21.029 1.00 92.75 232 PRO A N 1
ATOM 1787 C CA . PRO A 1 232 ? 11.515 -19.632 -19.840 1.00 92.75 232 PRO A CA 1
ATOM 1788 C C . PRO A 1 232 ? 10.191 -18.963 -20.206 1.00 92.75 232 PRO A C 1
ATOM 1790 O O . PRO A 1 232 ? 10.158 -18.087 -21.068 1.00 92.75 232 PRO A O 1
ATOM 1793 N N . PHE A 1 233 ? 9.106 -19.319 -19.511 1.00 93.69 233 PHE A N 1
ATOM 1794 C CA . PHE A 1 233 ? 7.793 -18.704 -19.745 1.00 93.69 233 PHE A CA 1
ATOM 1795 C C . PHE A 1 233 ? 7.819 -17.174 -19.569 1.00 93.69 233 PHE A C 1
ATOM 1797 O O . PHE A 1 233 ? 7.240 -16.448 -20.373 1.00 93.69 233 PHE A O 1
ATOM 1804 N N . LEU A 1 234 ? 8.538 -16.683 -18.552 1.00 95.25 234 LEU A N 1
ATOM 1805 C CA . LEU A 1 234 ? 8.896 -15.274 -18.401 1.00 95.25 234 LEU A CA 1
ATOM 1806 C C . LEU A 1 234 ? 10.418 -15.142 -18.425 1.00 95.25 234 LEU A C 1
ATOM 1808 O O . LEU A 1 234 ? 11.091 -15.398 -17.428 1.00 95.25 234 LEU A O 1
ATOM 1812 N N . GLN A 1 235 ? 10.956 -14.737 -19.573 1.00 94.56 235 GLN A N 1
ATOM 1813 C CA . GLN A 1 235 ? 12.361 -14.353 -19.694 1.00 94.56 235 GLN A CA 1
ATOM 1814 C C . GLN A 1 235 ? 12.560 -12.889 -19.301 1.00 94.56 235 GLN A C 1
ATOM 1816 O O . GLN A 1 235 ? 13.348 -12.575 -18.408 1.00 94.56 235 GLN A O 1
ATOM 1821 N N . GLN A 1 236 ? 11.778 -12.020 -19.936 1.00 95.81 236 GLN A N 1
ATOM 1822 C CA . GLN A 1 236 ? 11.802 -10.579 -19.762 1.00 95.81 236 GLN A CA 1
ATOM 1823 C C . GLN A 1 236 ? 10.371 -10.064 -19.582 1.00 95.81 236 GLN A C 1
ATOM 1825 O O . GLN A 1 236 ? 9.445 -10.556 -20.229 1.00 95.81 236 GLN A O 1
ATOM 1830 N N . VAL A 1 237 ? 10.186 -9.067 -18.717 1.00 97.94 237 VAL A N 1
ATOM 1831 C CA . VAL A 1 237 ? 8.893 -8.405 -18.499 1.00 97.94 237 VAL A CA 1
ATOM 1832 C C . VAL A 1 237 ? 8.998 -6.935 -18.913 1.00 97.94 237 VAL A C 1
ATOM 1834 O O . VAL A 1 237 ? 9.613 -6.154 -18.188 1.00 97.94 237 VAL A O 1
ATOM 1837 N N . PRO A 1 238 ? 8.417 -6.528 -20.057 1.00 97.56 238 PRO A N 1
ATOM 1838 C CA . PRO A 1 238 ? 8.306 -5.125 -20.435 1.00 97.56 238 PRO A CA 1
ATOM 1839 C C . PRO A 1 238 ? 7.044 -4.480 -19.842 1.00 97.56 238 PRO A C 1
ATOM 1841 O O . PRO A 1 238 ? 5.931 -4.989 -19.986 1.00 97.56 238 PRO A O 1
ATOM 1844 N N . ILE A 1 239 ? 7.198 -3.304 -19.234 1.00 98.00 239 ILE A N 1
ATOM 1845 C CA . ILE A 1 239 ? 6.102 -2.434 -18.799 1.00 98.00 239 ILE A CA 1
ATOM 1846 C C . ILE A 1 239 ? 6.203 -1.121 -19.570 1.00 98.00 239 ILE A C 1
ATOM 1848 O O . ILE A 1 239 ? 7.110 -0.323 -19.339 1.00 98.00 239 ILE A O 1
ATOM 1852 N N . ALA A 1 240 ? 5.261 -0.894 -20.486 1.00 97.50 240 ALA A N 1
ATOM 1853 C CA . ALA A 1 240 ? 5.123 0.369 -21.203 1.00 97.50 240 ALA A CA 1
ATOM 1854 C C . ALA A 1 240 ? 4.220 1.335 -20.419 1.00 97.50 240 ALA A C 1
ATOM 1856 O O . ALA A 1 240 ? 3.121 0.966 -20.003 1.00 97.50 240 ALA A O 1
ATOM 1857 N N . PHE A 1 241 ? 4.664 2.576 -20.236 1.00 96.25 241 PHE A N 1
ATOM 1858 C CA . PHE A 1 241 ? 3.940 3.604 -19.487 1.00 96.25 241 PHE A CA 1
ATOM 1859 C C . PHE A 1 241 ? 4.189 5.002 -20.064 1.00 96.25 241 PHE A C 1
ATOM 1861 O O . PHE A 1 241 ? 5.095 5.222 -20.867 1.00 96.25 241 PHE A O 1
ATOM 1868 N N . GLY A 1 242 ? 3.341 5.956 -19.682 1.00 94.44 242 GLY A N 1
ATOM 1869 C CA . GLY A 1 242 ? 3.480 7.361 -20.057 1.00 94.44 242 GLY A CA 1
ATOM 1870 C C . GLY A 1 242 ? 3.862 8.222 -18.860 1.00 94.44 242 GLY A C 1
ATOM 1871 O O . GLY A 1 242 ? 3.311 8.033 -17.776 1.00 94.44 242 GLY A O 1
ATOM 1872 N N . ILE A 1 243 ? 4.755 9.180 -19.086 1.00 93.06 243 ILE A N 1
ATOM 1873 C CA . ILE A 1 243 ? 5.020 10.322 -18.206 1.00 93.06 243 ILE A CA 1
ATOM 1874 C C . ILE A 1 243 ? 4.305 11.528 -18.820 1.00 93.06 243 ILE A C 1
ATOM 1876 O O . ILE A 1 243 ? 4.487 11.807 -20.002 1.00 93.06 243 ILE A O 1
ATOM 1880 N N . ALA A 1 244 ? 3.435 12.192 -18.063 1.00 88.25 244 ALA A N 1
ATOM 1881 C CA . ALA A 1 244 ? 2.566 13.268 -18.556 1.00 88.25 244 ALA A CA 1
ATOM 1882 C C . ALA A 1 244 ? 2.867 14.640 -17.935 1.00 88.25 244 ALA A C 1
ATOM 1884 O O . ALA A 1 244 ? 2.542 15.665 -18.525 1.00 88.25 244 ALA A O 1
ATOM 1885 N N . ASP A 1 245 ? 3.467 14.648 -16.753 1.00 84.75 245 ASP A N 1
ATOM 1886 C CA . ASP A 1 245 ? 3.719 15.810 -15.904 1.00 84.75 245 ASP A CA 1
ATOM 1887 C C . ASP A 1 245 ? 5.013 15.581 -15.113 1.00 84.75 245 ASP A C 1
ATOM 1889 O O . ASP A 1 245 ? 5.661 14.557 -15.312 1.00 84.75 245 ASP A O 1
ATOM 1893 N N . ASP A 1 246 ? 5.360 16.521 -14.235 1.00 82.56 246 ASP A N 1
ATOM 1894 C CA . ASP A 1 246 ? 6.505 16.501 -13.318 1.00 82.56 246 ASP A CA 1
ATOM 1895 C C . ASP A 1 246 ? 6.230 15.738 -12.003 1.00 82.56 246 ASP A C 1
ATOM 1897 O O . ASP A 1 246 ? 7.021 15.791 -11.060 1.00 82.56 246 ASP A O 1
ATOM 1901 N N . GLY A 1 247 ? 5.127 14.985 -11.924 1.00 80.44 247 GLY A N 1
ATOM 1902 C CA . GLY A 1 247 ? 4.757 14.217 -10.737 1.00 80.44 247 GLY A CA 1
ATOM 1903 C C . GLY A 1 247 ? 5.699 13.043 -10.445 1.00 80.44 247 GLY A C 1
ATOM 1904 O O . GLY A 1 247 ? 6.540 12.670 -11.256 1.00 80.44 247 GLY A O 1
ATOM 1905 N N . HIS A 1 248 ? 5.533 12.401 -9.289 1.00 84.19 248 HIS A N 1
ATOM 1906 C CA . HIS A 1 248 ? 6.252 11.166 -8.958 1.00 84.19 248 HIS A CA 1
ATOM 1907 C C . HIS A 1 248 ? 5.635 9.958 -9.690 1.00 84.19 248 HIS A C 1
ATOM 1909 O O . HIS A 1 248 ? 4.410 9.779 -9.701 1.00 84.19 248 HIS A O 1
ATOM 1915 N N . TYR A 1 249 ? 6.471 9.107 -10.290 1.00 89.62 249 TYR A N 1
ATOM 1916 C CA . TYR A 1 249 ? 6.042 7.907 -11.016 1.00 89.62 249 TYR A CA 1
ATOM 1917 C C . TYR A 1 249 ? 6.616 6.663 -10.343 1.00 89.62 249 TYR A C 1
ATOM 1919 O O . TYR A 1 249 ? 7.809 6.403 -10.423 1.00 89.62 249 TYR A O 1
ATOM 1927 N N . HIS A 1 250 ? 5.754 5.861 -9.719 1.00 91.81 250 HIS A N 1
ATOM 1928 C CA . HIS A 1 250 ? 6.122 4.545 -9.202 1.00 91.81 250 HIS A CA 1
ATOM 1929 C C . HIS A 1 250 ? 5.558 3.454 -10.119 1.00 91.81 250 HIS A C 1
ATOM 193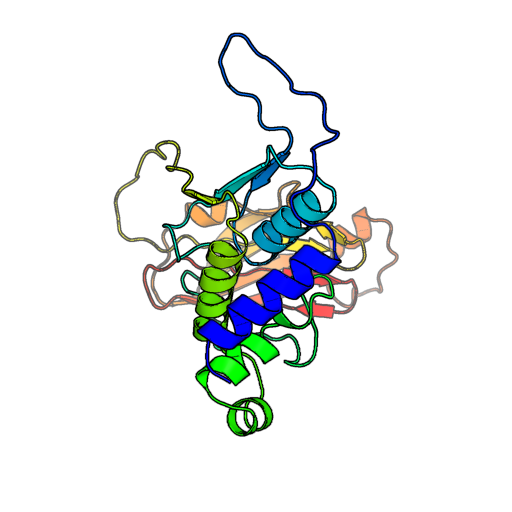1 O O . HIS A 1 250 ? 4.339 3.333 -10.255 1.00 91.81 250 HIS A O 1
ATOM 1937 N N . VAL A 1 251 ? 6.442 2.672 -10.745 1.00 95.38 251 VAL A N 1
ATOM 1938 C CA . VAL A 1 251 ? 6.099 1.564 -11.653 1.00 95.38 251 VAL A CA 1
ATOM 1939 C C . VAL A 1 251 ? 6.565 0.248 -11.015 1.00 95.38 251 VAL A C 1
ATOM 1941 O O . VAL A 1 251 ? 7.685 -0.194 -11.281 1.00 95.38 251 VAL A O 1
ATOM 1944 N N . PRO A 1 252 ? 5.779 -0.352 -10.101 1.00 95.75 252 PRO A N 1
ATOM 1945 C CA . PRO A 1 252 ? 6.162 -1.588 -9.425 1.00 95.75 252 PRO A CA 1
ATOM 1946 C C . PRO A 1 252 ? 5.972 -2.817 -10.322 1.00 95.75 252 PRO A C 1
ATOM 1948 O O . PRO A 1 252 ? 5.175 -2.802 -11.261 1.00 95.75 252 PRO A O 1
ATOM 1951 N N . LEU A 1 253 ? 6.659 -3.905 -9.977 1.00 97.38 253 LEU A N 1
ATOM 1952 C CA . LEU A 1 253 ? 6.493 -5.219 -10.591 1.00 97.38 253 LEU A CA 1
ATOM 1953 C C . LEU A 1 253 ? 6.247 -6.267 -9.497 1.00 97.38 253 LEU A C 1
ATOM 1955 O O . LEU A 1 253 ? 7.145 -6.619 -8.737 1.00 97.38 253 LEU A O 1
ATOM 1959 N N . LEU A 1 254 ? 5.027 -6.792 -9.428 1.00 95.69 254 LEU A N 1
ATOM 1960 C CA . LEU A 1 254 ? 4.699 -7.980 -8.643 1.00 95.69 254 LEU A CA 1
ATOM 1961 C C . LEU A 1 254 ? 4.930 -9.204 -9.526 1.00 95.69 254 LEU A C 1
ATOM 1963 O O . LEU A 1 254 ? 4.207 -9.407 -10.501 1.00 95.69 254 LEU A O 1
ATOM 1967 N N . LEU A 1 255 ? 5.944 -9.995 -9.200 1.00 95.31 255 LEU A N 1
ATOM 1968 C CA . LEU A 1 255 ? 6.487 -11.046 -10.048 1.00 95.31 255 LEU A CA 1
ATOM 1969 C C . LEU A 1 255 ? 6.225 -12.433 -9.449 1.00 95.31 255 LEU A C 1
ATOM 1971 O O . LEU A 1 255 ? 6.443 -12.671 -8.262 1.00 95.31 255 LEU A O 1
ATOM 1975 N N . SER A 1 256 ? 5.785 -13.367 -10.284 1.00 91.81 256 SER A N 1
ATOM 1976 C CA . SER A 1 256 ? 5.766 -14.810 -10.022 1.00 91.81 256 SER A CA 1
ATOM 1977 C C . SER A 1 256 ? 6.375 -15.539 -11.232 1.00 91.81 256 SER A C 1
ATOM 1979 O O . SER A 1 256 ? 6.526 -14.918 -12.288 1.00 91.81 256 SER A O 1
ATOM 1981 N N . PRO A 1 257 ? 6.728 -16.833 -11.139 1.00 86.62 257 PRO A N 1
ATOM 1982 C CA . PRO A 1 257 ? 7.373 -17.539 -12.252 1.00 86.62 257 PRO A CA 1
ATOM 1983 C C . PRO A 1 257 ? 6.528 -17.601 -13.529 1.00 86.62 257 PRO A C 1
ATOM 1985 O O . PRO A 1 257 ? 7.068 -17.674 -14.630 1.00 86.62 257 PRO A O 1
ATOM 1988 N N . TYR A 1 258 ? 5.201 -17.543 -13.382 1.00 91.31 258 TYR A N 1
ATOM 1989 C CA . TYR A 1 258 ? 4.245 -17.749 -14.473 1.00 91.31 258 TYR A CA 1
ATOM 1990 C C . TYR A 1 258 ? 3.250 -16.597 -14.648 1.00 91.31 258 TYR A C 1
ATOM 1992 O O . TYR A 1 258 ? 2.216 -16.749 -15.292 1.00 91.31 258 TYR A O 1
ATOM 2000 N N . GLY A 1 259 ? 3.537 -15.435 -14.070 1.00 92.12 259 GLY A N 1
ATOM 2001 C CA . GLY A 1 259 ? 2.660 -14.277 -14.174 1.00 92.12 259 GLY A CA 1
ATOM 2002 C C . GLY A 1 259 ? 3.216 -13.069 -13.443 1.00 92.12 259 GLY A C 1
ATOM 2003 O O . GLY A 1 259 ? 4.037 -13.198 -12.535 1.00 92.12 259 GLY A O 1
ATOM 2004 N N . TYR A 1 260 ? 2.751 -11.889 -13.825 1.00 96.44 260 TYR A N 1
ATOM 2005 C CA . TYR A 1 260 ? 3.134 -10.647 -13.175 1.00 96.44 260 TYR A CA 1
ATOM 2006 C C . TYR A 1 260 ? 1.972 -9.655 -13.146 1.00 96.44 260 TYR A C 1
ATOM 2008 O O . TYR A 1 260 ? 0.992 -9.795 -13.879 1.00 96.44 260 TYR A O 1
ATOM 2016 N N . SER A 1 261 ? 2.082 -8.637 -12.296 1.00 92.44 261 SER A N 1
ATOM 2017 C CA . SER A 1 261 ? 1.206 -7.465 -12.329 1.00 92.44 261 SER A CA 1
ATOM 2018 C C . SER A 1 261 ? 1.971 -6.192 -11.973 1.00 92.44 261 SER A C 1
ATOM 2020 O O . SER A 1 261 ? 3.024 -6.243 -11.340 1.00 92.44 261 SER A O 1
ATOM 2022 N N . THR A 1 262 ? 1.432 -5.057 -12.407 1.00 93.19 262 THR A N 1
ATOM 2023 C CA . THR A 1 262 ? 1.925 -3.699 -12.135 1.00 93.19 262 THR A CA 1
ATOM 2024 C C . THR A 1 262 ? 0.763 -2.824 -11.663 1.00 93.19 262 THR A C 1
ATOM 2026 O O . THR A 1 262 ? -0.415 -3.176 -11.924 1.00 93.19 262 THR A O 1
#

InterPro domains:
  IPR000895 Transthyretin/hydroxyisourate hydrolase [PR00189] (159-179)
  IPR000895 Transthyretin/hydroxyisourate hydrolase [PR00189] (244-262)
  IPR014306 Hydroxyisourate hydrolase [TIGR02962] (158-262)
  IPR014306 Hydroxyisourate hydrolase [cd05822] (158-262)
  IPR023416 Transthyretin/hydroxyisourate hydrolase domain [PF00576] (160-262)
  IPR023416 Transthyretin/hydroxyisourate hydrolase domain [PTHR10395] (152-262)
  IPR023419 Transthyretin, conserved site [PS00769] (249-261)
  IPR036188 FAD/NAD(P)-binding domain superfamily [G3DSA:3.50.50.60] (26-157)
  IPR036188 FAD/NAD(P)-binding domain superfamily [SSF51905] (37-181)
  IPR036817 Transthyretin/hydroxyisourate hydrolase domain superfamily [G3DSA:2.60.40.180] (158-262)
  IPR036817 Transthyretin/hydroxyisourate hydrolase domain superfamily [SSF49472] (155-262)
  IPR038732 FAD-dependent urate hydroxylase HpyO/Asp monooxygenase CreE-like, FAD/NAD(P)-binding domain [PF13454] (39-139)

Radius of gyration: 21.8 Å; chains: 1; bounding box: 49×48×60 Å

Organism: Xanthomonas oryzae pv. oryzicola (strain BLS256) (NCBI:txid383407)

Sequence (262 aa):
MRLAQLERALARDLQCLAHGGDAWVQPRVHPAGHVDDVIIVGADHGGLGAAFALQRERVHNVLVIDENPAGQEGPWVTYARMQALRTPKHITSIDLGVPSLTFRAWWQAQHGSAAWDALDKIPRAPWMDYLRWYRTTLRLPARIRRPMAATDPGGGMSPLCTHVLDTANGRPAAGVPLRLFAGDALHFEGVTHPDGRCPDLAALTLQPGRYRLEFEVAGHWQAAGMALSDPPFLQQVPIAFGIADDGHYHVPLLLSPYGYST

Secondary structure (DSSP, 8-state):
--HHHHHHHHHHHHHHTTTTPPP-SPPPEETTEE--SEEEE--SHHHHHHHHHHHHTT---EEEEESSPTT--SSTTTT---SB-SS-TT---TTTT-GGGSHHHHHHHHH-HHHHHH-SS-BHHHHHHHHHHHHHHHT--EEE-PPP------S----EE-BEEETTTTEE-TT-EEEEEETTEEEEEEE--TTSB-GGGGG----SEEEEEEEE-HHHHHHTT----SS-S-SEEEEEEEE-SSS-EE--EEEETTEEE-

pLDDT: mean 90.75, std 11.9, range [33.78, 98.56]